Protein AF-A0A8D8IN77-F1 (afdb_monomer)

Sequence (361 aa):
SFLVLINDLLASGEIPELFPEDEIDNIVNALRNEVKQLGMLDTKENCWKYFIDKVRKSLKIVLCFSPVGSTLRIRARKFPALVNCTAINWFHEWPKTALESVSTRFLTDVEVMPRDLVEPVAVFMAYVHSTVNEMSQIYLQNEKRYNYTTPKSFLELIALYSKFLTEKYAELSDRVVRLESGILKLAECAEQVDSLQLQLAEQEVVLKKKNQEADKLIKVVGAENEMVQKEKNFAAEEEKKVRVIEEDVGAKAKVCEEDLRKAEPALLAAQAALDTLDKNNLTELKSFGSPPELVVKVCAAVLVLFSPKGKIPKDRSWKACKLMMNKVDVFLNDLIYYDKEHIQPDVVKALQEYLKDPDFD

pLDDT: mean 84.81, std 9.9, range [55.03, 97.5]

Organism: Culex pipiens (NCBI:txid7175)

Secondary structure (DSSP, 8-state):
-HHHHHHHHHHTS--TTSS-HHHHHHHHHHHHHHHHHTT----HHHHHHHHHHHHHHH---------SSSHHHHHHHH-THHHHSS-----PPPPHHHHHHHHHHHHHT-TTS-HHHHHHHHHHHHHHHHHHHHHHHHHHHHH-------HHHHHHHHHHHHHHHHHHHHHHHHHHHHHHHHHHHHHHHHHHHHHHHHHHHHHHHHHHHHHHHHHHHHHHHHHHHHHHHHHHHHHHHHHHHHHHHHHHHHHHHHHHHHHHHHHHHHHHHHHHHHTT--HHHHHHHHH-SS--HHHHHHHHHHHHHT-GGG---S--SHHHHHHHTTSHHHHHHHHHT--SS---HHHHHHHHHHTT-TT--

Foldseek 3Di:
DVVVQVLCCLPPLDGPPPDDPVVLVVQLVVCQVVCVVVVHDSDSVSSVVVVSVVSVVPDDDDDDDDPPDCVVVVSCVVRVSVPVRDDDDDDDAQPLVRQLVVQLVLLVPQPLDDNVCSNVVSSVLSVVLVVVVVVQVVCCVPVVDGDDRDVVVSVVVSVVVSVVSVVVSVVVVVVVVVVVVVVVVVVVVVVVVVVVVVVVVVVVVVVVVVVVVVVVVVVVVVVVVVVVVVVVVVVVVVVVVVVVVVVVVVVVVVVVVVVVVVVVVVVVVVLVVLVPDDLVNLVVLLPDPDDDPLSLLVLLLVQLLPDPPLPRDPDSDPVVSSVCCVPVVVSSVCVNPPDPPDGDPNSVVVSVVLVPDPSND

Radius of gyration: 81.07 Å; Cα contacts (8 Å, |Δi|>4): 162; chains: 1; bounding box: 112×95×199 Å

Nearest PDB structures (foldseek):
  8j07-assembly1_r9  TM=5.349E-01  e=5.871E-22  Homo sapiens
  7kek-assembly1_B  TM=5.385E-01  e=4.618E-14  Tetrahymena thermophila
  8glv-assembly1_Fm  TM=5.203E-01  e=1.789E-13  Chlamydomonas reinhardtii
  8glv-assembly1_Cn  TM=5.206E-01  e=4.338E-13  Chlamydomonas reinhardtii
  8j07-assembly1_k9  TM=5.260E-01  e=2.070E-12  Homo sapiens

InterPro domains:
  IPR024317 Dynein heavy chain, AAA module D4 [PF12780] (1-163)
  IPR024743 Dynein heavy chain, coiled coil stalk [PF12777] (178-361)
  IPR026983 Dynein heavy chain [PTHR22878] (1-360)
  IPR027417 P-loop containing nucleoside triphosphate hydrolase [G3DSA:3.40.50.300] (1-92)

Mean predicted aligned error: 17.43 Å

Solvent-accessible surface area (backbone atoms only — not comparable to full-atom values): 20832 Å² total; per-residue (Å²): 112,73,66,56,53,52,26,35,34,48,64,73,46,50,53,87,86,72,61,58,72,70,56,49,52,52,53,34,62,69,36,38,63,59,38,47,74,71,74,45,72,86,41,71,67,51,27,46,52,50,49,38,54,50,47,59,72,72,58,82,86,85,85,90,76,64,84,72,70,63,62,48,62,54,47,46,71,76,29,53,28,63,63,76,60,47,86,88,77,85,84,69,81,77,50,64,68,53,37,26,52,52,38,32,57,59,46,67,73,39,83,88,54,60,75,87,50,33,58,62,49,13,48,48,52,28,49,54,56,50,51,52,52,56,48,32,53,52,42,28,71,74,71,71,45,87,64,87,84,46,75,66,59,52,52,50,51,53,52,51,49,55,51,52,51,50,54,50,49,50,58,48,48,54,51,49,55,53,47,53,55,50,51,52,51,51,52,54,49,51,55,52,50,55,54,47,51,54,52,48,57,54,48,52,56,51,49,52,52,49,50,55,51,48,55,50,49,52,53,50,51,51,54,50,50,54,51,52,51,52,52,51,53,50,50,54,53,50,51,54,56,51,51,56,53,50,54,55,52,55,55,54,53,57,59,56,54,60,56,51,68,70,51,51,66,60,53,54,54,53,53,59,57,56,74,70,66,50,75,63,61,56,52,54,63,64,66,50,90,78,71,60,69,66,61,44,51,54,43,36,53,52,51,44,71,71,27,75,90,56,55,68,70,89,69,65,47,65,72,52,42,48,61,64,52,67,50,56,76,57,43,55,49,52,62,76,67,53,73,82,85,77,70,51,68,65,41,55,59,60,46,52,63,53,77,66,42,88,86,67,122

Structure (mmCIF, N/CA/C/O backbone):
data_AF-A0A8D8IN77-F1
#
_entry.id   AF-A0A8D8IN77-F1
#
loop_
_atom_site.group_PDB
_atom_site.id
_atom_site.type_symbol
_atom_site.label_atom_id
_atom_site.label_alt_id
_atom_site.label_comp_id
_atom_site.label_asym_id
_atom_site.label_entity_id
_atom_site.label_seq_id
_atom_site.pdbx_PDB_ins_code
_atom_site.Cartn_x
_atom_site.Cartn_y
_atom_site.Cartn_z
_atom_site.occupancy
_atom_site.B_iso_or_equiv
_atom_site.auth_seq_id
_atom_site.auth_comp_id
_atom_site.auth_asym_id
_atom_site.auth_atom_id
_atom_site.pdbx_PDB_model_num
ATOM 1 N N . SER A 1 1 ? 39.306 -2.915 -24.992 1.00 69.69 1 SER A N 1
ATOM 2 C CA . SER A 1 1 ? 39.351 -4.319 -25.419 1.00 69.69 1 SER A CA 1
ATOM 3 C C . SER A 1 1 ? 38.020 -4.754 -26.032 1.00 69.69 1 SER A C 1
ATOM 5 O O . SER A 1 1 ? 37.961 -4.837 -27.243 1.00 69.69 1 SER A O 1
ATOM 7 N N . PHE A 1 2 ? 36.912 -4.851 -25.280 1.00 89.00 2 PHE A N 1
ATOM 8 C CA . PHE A 1 2 ? 35.617 -5.350 -25.798 1.00 89.00 2 PHE A CA 1
ATOM 9 C C . PHE A 1 2 ? 35.109 -4.740 -27.126 1.00 89.00 2 PHE A C 1
ATOM 11 O O . PHE A 1 2 ? 34.789 -5.471 -28.054 1.00 89.00 2 PHE A O 1
ATOM 18 N N . LEU A 1 3 ? 35.062 -3.407 -27.254 1.00 89.31 3 LEU A N 1
ATOM 19 C CA . LEU A 1 3 ? 34.539 -2.760 -28.473 1.00 89.31 3 LEU A CA 1
ATOM 20 C C . LEU A 1 3 ? 35.423 -2.938 -29.715 1.00 89.31 3 LEU A C 1
ATOM 22 O O . LEU A 1 3 ? 34.940 -2.700 -30.814 1.00 89.31 3 LEU A O 1
ATOM 26 N N . VAL A 1 4 ? 36.683 -3.348 -29.543 1.00 90.06 4 VAL A N 1
ATOM 27 C CA . VAL A 1 4 ? 37.571 -3.677 -30.668 1.00 90.06 4 VAL A CA 1
ATOM 28 C C . VAL A 1 4 ? 37.038 -4.931 -31.359 1.00 90.06 4 VAL A C 1
ATOM 30 O O . VAL A 1 4 ? 36.722 -4.883 -32.539 1.00 90.06 4 VAL A O 1
ATOM 33 N N . LEU A 1 5 ? 36.776 -5.988 -30.582 1.00 91.31 5 LEU A N 1
ATOM 34 C CA . LEU A 1 5 ? 36.220 -7.247 -31.086 1.00 91.31 5 LEU A CA 1
ATOM 35 C C . LEU A 1 5 ? 34.867 -7.040 -31.779 1.00 91.31 5 LEU A C 1
ATOM 37 O O . LEU A 1 5 ? 34.608 -7.585 -32.845 1.00 91.31 5 LEU A O 1
ATOM 41 N N . ILE A 1 6 ? 34.003 -6.212 -31.186 1.00 92.19 6 ILE A N 1
ATOM 42 C CA . ILE A 1 6 ? 32.697 -5.891 -31.772 1.00 92.19 6 ILE A CA 1
ATOM 43 C C . ILE A 1 6 ? 32.845 -5.083 -33.064 1.00 92.19 6 ILE A C 1
ATOM 45 O O . ILE A 1 6 ? 32.073 -5.287 -33.993 1.00 92.19 6 ILE A O 1
ATOM 49 N N . ASN A 1 7 ? 33.816 -4.173 -33.144 1.00 91.19 7 ASN A N 1
ATOM 50 C CA . ASN A 1 7 ? 34.072 -3.418 -34.366 1.00 91.19 7 ASN A CA 1
ATOM 51 C C . ASN A 1 7 ? 34.500 -4.340 -35.512 1.00 91.19 7 ASN A C 1
ATOM 53 O O . ASN A 1 7 ? 33.972 -4.202 -36.611 1.00 91.19 7 ASN A O 1
ATOM 57 N N . ASP A 1 8 ? 35.398 -5.285 -35.240 1.00 90.50 8 ASP A N 1
ATOM 58 C CA . ASP A 1 8 ? 35.889 -6.226 -36.250 1.00 90.50 8 ASP A CA 1
ATOM 59 C C . ASP A 1 8 ? 34.756 -7.155 -36.703 1.00 90.50 8 ASP A C 1
ATOM 61 O O . ASP A 1 8 ? 34.457 -7.243 -37.893 1.00 90.50 8 ASP A O 1
ATOM 65 N N . LEU A 1 9 ? 33.985 -7.692 -35.753 1.00 91.06 9 LEU A N 1
ATOM 66 C CA . LEU A 1 9 ? 32.796 -8.492 -36.041 1.00 91.06 9 LEU A CA 1
ATOM 67 C C . LEU A 1 9 ? 31.740 -7.739 -36.867 1.00 91.06 9 LEU A C 1
ATOM 69 O O . LEU A 1 9 ? 31.118 -8.323 -37.750 1.00 91.06 9 LEU A O 1
ATOM 73 N N . LEU A 1 10 ? 31.513 -6.452 -36.600 1.00 90.75 10 LEU A N 1
ATOM 74 C CA . LEU A 1 10 ? 30.558 -5.645 -37.365 1.00 90.75 10 LEU A CA 1
ATOM 75 C C . LEU A 1 10 ? 31.085 -5.271 -38.759 1.00 90.75 10 LEU A C 1
ATOM 77 O O . LEU A 1 10 ? 30.289 -5.167 -39.690 1.00 90.75 10 LEU A O 1
ATOM 81 N N . ALA A 1 11 ? 32.397 -5.068 -38.905 1.00 88.44 11 ALA A N 1
ATOM 82 C CA . ALA A 1 11 ? 33.020 -4.651 -40.158 1.00 88.44 11 ALA A CA 1
ATOM 83 C C . ALA A 1 11 ? 33.209 -5.814 -41.144 1.00 88.44 11 ALA A C 1
ATOM 85 O O . ALA A 1 11 ? 32.786 -5.715 -42.296 1.00 88.44 11 ALA A O 1
ATOM 86 N N . SER A 1 12 ? 33.842 -6.906 -40.709 1.00 86.19 12 SER A N 1
ATOM 87 C CA . SER A 1 12 ? 34.189 -8.057 -41.557 1.00 86.19 12 SER A CA 1
ATOM 88 C C . SER A 1 12 ? 33.295 -9.277 -41.317 1.00 86.19 12 SER A C 1
ATOM 90 O O . SER A 1 12 ? 33.203 -10.141 -42.186 1.00 86.19 12 SER A O 1
ATOM 92 N N . GLY A 1 13 ? 32.599 -9.353 -40.177 1.00 84.50 13 GLY A N 1
ATOM 93 C CA . GLY A 1 13 ? 31.908 -10.575 -39.745 1.00 84.50 13 GLY A CA 1
ATOM 94 C C . GLY A 1 13 ? 32.823 -11.585 -39.051 1.00 84.50 13 GLY A C 1
ATOM 95 O O . GLY A 1 13 ? 32.341 -12.631 -38.627 1.00 84.50 13 GLY A O 1
ATOM 96 N N . GLU A 1 14 ? 34.112 -11.271 -38.917 1.00 86.88 14 GLU A N 1
ATOM 97 C CA . GLU A 1 14 ? 35.146 -12.149 -38.378 1.00 86.88 14 GLU A CA 1
ATOM 98 C C . GLU A 1 14 ? 36.040 -11.376 -37.407 1.00 86.88 14 GLU A C 1
ATOM 100 O O . GLU A 1 14 ? 36.393 -10.223 -37.646 1.00 86.88 14 GLU A O 1
ATOM 105 N N . ILE A 1 15 ? 36.426 -12.024 -36.312 1.00 89.69 15 ILE A N 1
ATOM 106 C CA . ILE A 1 15 ? 37.392 -11.478 -35.363 1.00 89.69 15 ILE A CA 1
ATOM 107 C C . ILE A 1 15 ? 38.718 -12.217 -35.591 1.00 89.69 15 ILE A C 1
ATOM 109 O O . ILE A 1 15 ? 38.749 -13.436 -35.400 1.00 89.69 15 ILE A O 1
ATOM 113 N N . PRO A 1 16 ? 39.798 -11.520 -35.991 1.00 84.50 16 PRO A N 1
ATOM 114 C CA . PRO A 1 16 ? 41.109 -12.140 -36.157 1.00 84.50 16 PRO A CA 1
ATOM 115 C C . PRO A 1 16 ? 41.581 -12.807 -34.863 1.00 84.50 16 PRO A C 1
ATOM 117 O O . PRO A 1 16 ? 41.377 -12.257 -33.782 1.00 84.50 16 PRO A O 1
ATOM 120 N N . GLU A 1 17 ? 42.209 -13.980 -34.982 1.00 86.19 17 GLU A N 1
ATOM 121 C CA . GLU A 1 17 ? 42.776 -14.743 -33.853 1.00 86.19 17 GLU A CA 1
ATOM 122 C C . GLU A 1 17 ? 41.760 -15.093 -32.747 1.00 86.19 17 GLU A C 1
ATOM 124 O O . GLU A 1 17 ? 42.136 -15.379 -31.612 1.00 86.19 17 GLU A O 1
ATOM 129 N N . LEU A 1 18 ? 40.456 -15.091 -33.064 1.00 89.50 18 LEU A N 1
ATOM 130 C CA . LEU A 1 18 ? 39.426 -15.505 -32.109 1.00 89.50 18 LEU A CA 1
ATOM 131 C C . LEU A 1 18 ? 39.497 -17.004 -31.804 1.00 89.50 18 LEU A C 1
ATOM 133 O O . LEU A 1 18 ? 39.272 -17.403 -30.664 1.00 89.50 18 LEU A O 1
ATOM 137 N N . PHE A 1 19 ? 39.778 -17.808 -32.830 1.00 90.00 19 PHE A N 1
ATOM 138 C CA . PHE A 1 19 ? 39.841 -19.262 -32.752 1.00 90.00 19 PHE A CA 1
ATOM 139 C C . PHE A 1 19 ? 41.286 -19.733 -32.952 1.00 90.00 19 PHE A C 1
ATOM 141 O O . PHE A 1 19 ? 41.941 -19.263 -33.890 1.00 90.00 19 PHE A O 1
ATOM 148 N N . PRO A 1 20 ? 41.790 -20.661 -32.123 1.00 93.38 20 PRO A N 1
ATOM 149 C CA . PRO A 1 20 ? 43.045 -21.349 -32.399 1.00 93.38 20 PRO A CA 1
ATOM 150 C C . PRO A 1 20 ? 42.900 -22.281 -33.620 1.00 93.38 20 PRO A C 1
ATOM 152 O O . PRO A 1 20 ? 41.791 -22.626 -34.036 1.00 93.38 20 PRO A O 1
ATOM 155 N N . GLU A 1 21 ? 44.022 -22.670 -34.235 1.00 89.75 21 GLU A N 1
ATOM 156 C CA . GLU A 1 21 ? 44.017 -23.411 -35.510 1.00 89.75 21 GLU A CA 1
ATOM 157 C C . GLU A 1 21 ? 43.266 -24.752 -35.442 1.00 89.75 21 GLU A C 1
ATOM 159 O O . GLU A 1 21 ? 42.587 -25.129 -36.400 1.00 89.75 21 GLU A O 1
ATOM 164 N N . ASP A 1 22 ? 43.327 -25.443 -34.303 1.00 93.38 22 ASP A N 1
ATOM 165 C CA . ASP A 1 22 ? 42.628 -26.704 -34.055 1.00 93.38 22 ASP A CA 1
ATOM 166 C C . ASP A 1 22 ? 41.101 -26.529 -34.021 1.00 93.38 22 ASP A C 1
ATOM 168 O O . ASP A 1 22 ? 40.363 -27.348 -34.575 1.00 93.38 22 ASP A O 1
ATOM 172 N N . GLU A 1 23 ? 40.606 -25.433 -33.442 1.00 92.88 23 GLU A N 1
ATOM 173 C CA . GLU A 1 23 ? 39.178 -25.101 -33.459 1.00 92.88 23 GLU A CA 1
ATOM 174 C C . GLU A 1 23 ? 38.696 -24.720 -34.863 1.00 92.88 23 GLU A C 1
ATOM 176 O O . GLU A 1 23 ? 37.605 -25.131 -35.269 1.00 92.88 23 GLU A O 1
ATOM 181 N N . ILE A 1 24 ? 39.514 -24.006 -35.644 1.00 90.06 24 ILE A N 1
ATOM 182 C CA . ILE A 1 24 ? 39.196 -23.682 -37.043 1.00 90.06 24 ILE A CA 1
ATOM 183 C C . ILE A 1 24 ? 39.034 -24.966 -37.863 1.00 90.06 24 ILE A C 1
ATOM 185 O O . ILE A 1 24 ? 38.061 -25.102 -38.609 1.00 90.06 24 ILE A O 1
ATOM 189 N N . ASP A 1 25 ? 39.945 -25.929 -37.717 1.00 91.94 25 ASP A N 1
ATOM 190 C CA . ASP A 1 25 ? 39.862 -27.203 -38.435 1.00 91.94 25 ASP A CA 1
ATOM 191 C C . ASP A 1 25 ? 38.628 -28.018 -38.021 1.00 91.94 25 ASP A C 1
ATOM 193 O O . ASP A 1 25 ? 37.948 -28.596 -38.877 1.00 91.94 25 ASP A O 1
ATOM 197 N N . ASN A 1 26 ? 38.270 -28.001 -36.735 1.00 94.25 26 ASN A N 1
ATOM 198 C CA . ASN A 1 26 ? 37.045 -28.626 -36.236 1.00 94.25 26 ASN A CA 1
ATOM 199 C C . ASN A 1 26 ? 35.779 -27.991 -36.839 1.00 94.25 26 ASN A C 1
ATOM 201 O O . ASN A 1 26 ? 34.892 -28.712 -37.309 1.00 94.25 26 ASN A O 1
ATOM 205 N N . ILE A 1 27 ? 35.703 -26.656 -36.888 1.00 91.44 27 ILE A N 1
ATOM 206 C CA . ILE A 1 27 ? 34.580 -25.917 -37.491 1.00 91.44 27 ILE A CA 1
ATOM 207 C C . ILE A 1 27 ? 34.473 -26.224 -38.987 1.00 91.44 27 ILE A C 1
ATOM 209 O O . ILE A 1 27 ? 33.386 -26.517 -39.489 1.00 91.44 27 ILE A O 1
ATOM 213 N N . VAL A 1 28 ? 35.599 -26.202 -39.706 1.00 92.06 28 VAL A N 1
ATOM 214 C CA . VAL A 1 28 ? 35.642 -26.513 -41.139 1.00 92.06 28 VAL A CA 1
ATOM 215 C C . VAL A 1 28 ? 35.113 -27.920 -41.382 1.00 92.06 28 VAL A C 1
ATOM 217 O O . VAL A 1 28 ? 34.213 -28.084 -42.203 1.00 92.06 28 VAL A O 1
ATOM 220 N N . ASN A 1 29 ? 35.596 -28.917 -40.634 1.00 91.94 29 ASN A N 1
ATOM 221 C CA . ASN A 1 29 ? 35.170 -30.311 -40.770 1.00 91.94 29 ASN A CA 1
ATOM 222 C C . ASN A 1 29 ? 33.671 -30.509 -40.506 1.00 91.94 29 ASN A C 1
ATOM 224 O O . ASN A 1 29 ? 33.029 -31.269 -41.232 1.00 91.94 29 ASN A O 1
ATOM 228 N N . ALA A 1 30 ? 33.099 -29.790 -39.537 1.00 92.12 30 ALA A N 1
ATOM 229 C CA . ALA A 1 30 ? 31.663 -29.826 -39.268 1.00 92.12 30 ALA A CA 1
ATOM 230 C C . ALA A 1 30 ? 30.828 -29.266 -40.436 1.00 92.12 30 ALA A C 1
ATOM 232 O O . ALA A 1 30 ? 29.744 -29.772 -40.727 1.00 92.12 30 ALA A O 1
ATOM 233 N N . LEU A 1 31 ? 31.339 -28.251 -41.139 1.00 91.19 31 LEU A N 1
ATOM 234 C CA . LEU A 1 31 ? 30.607 -27.544 -42.194 1.00 91.19 31 LEU A CA 1
ATOM 235 C C . LEU A 1 31 ? 30.805 -28.127 -43.598 1.00 91.19 31 LEU A C 1
ATOM 237 O O . LEU A 1 31 ? 30.001 -27.825 -44.480 1.00 91.19 31 LEU A O 1
ATOM 241 N N . ARG A 1 32 ? 31.805 -28.994 -43.823 1.00 90.62 32 ARG A N 1
ATOM 242 C CA . ARG A 1 32 ? 32.076 -29.598 -45.148 1.00 90.62 32 ARG A CA 1
ATOM 243 C C . ARG A 1 32 ? 30.841 -30.244 -45.772 1.00 90.62 32 ARG A C 1
ATOM 245 O O . ARG A 1 32 ? 30.596 -30.095 -46.968 1.00 90.62 32 ARG A O 1
ATOM 252 N N . ASN A 1 33 ? 30.052 -30.956 -44.967 1.00 90.06 33 ASN A N 1
ATOM 253 C CA . ASN A 1 33 ? 28.841 -31.624 -45.445 1.00 90.06 33 ASN A CA 1
ATOM 254 C C . ASN A 1 33 ? 27.765 -30.616 -45.875 1.00 90.06 33 ASN A C 1
ATOM 256 O O . ASN A 1 33 ? 27.145 -30.809 -46.918 1.00 90.06 33 ASN A O 1
ATOM 260 N N . GLU A 1 34 ? 27.584 -29.523 -45.126 1.00 89.62 34 GLU A N 1
ATOM 261 C CA . GLU A 1 34 ? 26.654 -28.444 -45.490 1.00 89.62 34 GLU A CA 1
ATOM 262 C C . GLU A 1 34 ? 27.096 -27.737 -46.784 1.00 89.62 34 GLU A C 1
ATOM 264 O O . GLU A 1 34 ? 26.286 -27.494 -47.675 1.00 89.62 34 GLU A O 1
ATOM 269 N N . VAL A 1 35 ? 28.396 -27.466 -46.933 1.00 91.12 35 VAL A N 1
ATOM 270 C CA . VAL A 1 35 ? 28.975 -26.800 -48.116 1.00 91.12 35 VAL A CA 1
ATOM 271 C C . VAL A 1 35 ? 28.816 -27.660 -49.375 1.00 91.12 35 VAL A C 1
ATOM 273 O O . VAL A 1 35 ? 28.440 -27.143 -50.429 1.00 91.12 35 VAL A O 1
ATOM 276 N N . LYS A 1 36 ? 29.010 -28.984 -49.261 1.00 89.88 36 LYS A N 1
ATOM 277 C CA . LYS A 1 36 ? 28.748 -29.946 -50.349 1.00 89.88 36 LYS A CA 1
ATOM 278 C C . LYS A 1 36 ? 27.279 -29.978 -50.755 1.00 89.88 36 LYS A C 1
ATOM 280 O O . LYS A 1 36 ? 26.983 -30.020 -51.946 1.00 89.88 36 LYS A O 1
ATOM 285 N N . GLN A 1 37 ? 26.361 -29.941 -49.787 1.00 90.50 37 GLN A N 1
ATOM 286 C CA . GLN A 1 37 ? 24.917 -29.907 -50.057 1.00 90.50 37 GLN A CA 1
ATOM 287 C C . GLN A 1 37 ? 24.494 -28.627 -50.789 1.00 90.50 37 GLN A C 1
ATOM 289 O O . GLN A 1 37 ? 23.572 -28.661 -51.599 1.00 90.50 37 GLN A O 1
ATOM 294 N N . LEU A 1 38 ? 25.198 -27.517 -50.556 1.00 87.69 38 LEU A N 1
ATOM 295 C CA . LEU A 1 38 ? 25.004 -26.249 -51.264 1.00 87.69 38 LEU A CA 1
ATOM 296 C C . LEU A 1 38 ? 25.657 -26.213 -52.659 1.00 87.69 38 LEU A C 1
ATOM 298 O O . LEU A 1 38 ? 25.588 -25.186 -53.334 1.00 87.69 38 LEU A O 1
ATOM 302 N N . GLY A 1 39 ? 26.287 -27.308 -53.100 1.00 87.75 39 GLY A N 1
ATOM 303 C CA . GLY A 1 39 ? 26.925 -27.421 -54.415 1.00 87.75 39 GLY A CA 1
ATOM 304 C C . GLY A 1 39 ? 28.249 -26.660 -54.547 1.00 87.75 39 GLY A C 1
ATOM 305 O O . GLY A 1 39 ? 28.722 -26.449 -55.662 1.00 87.75 39 GLY A O 1
ATOM 306 N N . MET A 1 40 ? 28.854 -26.231 -53.435 1.00 87.56 40 MET A N 1
ATOM 307 C CA . MET A 1 40 ? 30.150 -25.549 -53.428 1.00 87.56 40 MET A CA 1
ATOM 308 C C . MET A 1 40 ? 31.304 -26.557 -53.298 1.00 87.56 40 MET A C 1
ATOM 310 O O . MET A 1 40 ? 31.157 -27.631 -52.715 1.00 87.56 40 MET A O 1
ATOM 314 N N . LEU A 1 41 ? 32.478 -26.202 -53.828 1.00 87.38 41 LEU A N 1
ATOM 315 C CA . LEU A 1 41 ? 33.697 -27.007 -53.694 1.00 87.38 41 LEU A CA 1
ATOM 316 C C . LEU A 1 41 ? 34.140 -27.079 -52.223 1.00 87.38 41 LEU A C 1
ATOM 318 O O . LEU A 1 41 ? 34.252 -26.047 -51.563 1.00 87.38 41 LEU A O 1
ATOM 322 N N . ASP A 1 42 ? 34.439 -28.288 -51.742 1.00 85.75 42 ASP A N 1
ATOM 323 C CA . ASP A 1 42 ? 34.888 -28.589 -50.371 1.00 85.75 42 ASP A CA 1
ATOM 324 C C . ASP A 1 42 ? 36.351 -28.162 -50.133 1.00 85.75 42 ASP A C 1
ATOM 326 O O . ASP A 1 42 ? 37.260 -28.982 -49.987 1.00 85.75 42 ASP A O 1
ATOM 330 N N . THR A 1 43 ? 36.587 -26.849 -50.142 1.00 91.19 43 THR A N 1
ATOM 331 C CA . THR A 1 43 ? 37.860 -26.227 -49.761 1.00 91.19 43 THR A CA 1
ATOM 332 C C . THR A 1 43 ? 37.742 -25.588 -48.376 1.00 91.19 43 THR A C 1
ATOM 334 O O . THR A 1 43 ? 36.662 -25.143 -47.976 1.00 91.19 43 THR A O 1
ATOM 337 N N . LYS A 1 44 ? 38.862 -25.511 -47.638 1.00 88.88 44 LYS A N 1
ATOM 338 C CA . LYS A 1 44 ? 38.920 -24.855 -46.315 1.00 88.88 44 LYS A CA 1
ATOM 339 C C . LYS A 1 44 ? 38.408 -23.410 -46.390 1.00 88.88 44 LYS A C 1
ATOM 341 O O . LYS A 1 44 ? 37.610 -23.000 -45.555 1.00 88.88 44 LYS A O 1
ATOM 346 N N . GLU A 1 45 ? 38.783 -22.690 -47.446 1.00 89.88 45 GLU A N 1
ATOM 347 C CA . GLU A 1 45 ? 38.344 -21.317 -47.725 1.00 89.88 45 GLU A CA 1
ATOM 348 C C . GLU A 1 45 ? 36.826 -21.200 -47.921 1.00 89.88 45 GLU A C 1
ATOM 350 O O . GLU A 1 45 ? 36.194 -20.331 -47.322 1.00 89.88 45 GLU A O 1
ATOM 355 N N . ASN A 1 46 ? 36.215 -22.090 -48.713 1.00 90.06 46 ASN A N 1
ATOM 356 C CA . ASN A 1 46 ? 34.770 -22.060 -48.951 1.00 90.06 46 ASN A CA 1
ATOM 357 C C . ASN A 1 46 ? 33.978 -22.408 -47.686 1.00 90.06 46 ASN A C 1
ATOM 359 O O . ASN A 1 46 ? 32.954 -21.781 -47.414 1.00 90.06 46 ASN A O 1
ATOM 363 N N . CYS A 1 47 ? 34.465 -23.364 -46.889 1.00 90.69 47 CYS A N 1
ATOM 364 C CA . CYS A 1 47 ? 33.852 -23.714 -45.609 1.00 90.69 47 CYS A CA 1
ATOM 365 C C . CYS A 1 47 ? 33.933 -22.564 -44.604 1.00 90.69 47 CYS A C 1
ATOM 367 O O . CYS A 1 47 ? 32.939 -22.259 -43.946 1.00 90.69 47 CYS A O 1
ATOM 369 N N . TRP A 1 48 ? 35.084 -21.891 -44.525 1.00 90.81 48 TRP A N 1
ATOM 370 C CA . TRP A 1 48 ? 35.260 -20.733 -43.655 1.00 90.81 48 TRP A CA 1
ATOM 371 C C . TRP A 1 48 ? 34.378 -19.559 -44.084 1.00 90.81 48 TRP A C 1
ATOM 373 O O . TRP A 1 48 ? 33.641 -19.001 -43.276 1.00 90.81 48 TRP A O 1
ATOM 383 N N . LYS A 1 49 ? 34.340 -19.242 -45.381 1.00 89.88 49 LYS A N 1
ATOM 384 C CA . LYS A 1 49 ? 33.449 -18.204 -45.913 1.00 89.88 49 LYS A CA 1
ATOM 385 C C . LYS A 1 49 ? 31.977 -18.505 -45.617 1.00 89.88 49 LYS A C 1
ATOM 387 O O . LYS A 1 49 ? 31.239 -17.613 -45.201 1.00 89.88 49 LYS A O 1
ATOM 392 N N . TYR A 1 50 ? 31.557 -19.761 -45.785 1.00 91.75 50 TYR A N 1
ATOM 393 C CA . TYR A 1 50 ? 30.202 -20.194 -45.453 1.00 91.75 50 TYR A CA 1
ATOM 394 C C . TYR A 1 50 ? 29.899 -20.067 -43.951 1.00 91.75 50 TYR A C 1
ATOM 396 O O . TYR A 1 50 ? 28.814 -19.609 -43.586 1.00 91.75 50 TYR A O 1
ATOM 404 N N . PHE A 1 51 ? 30.856 -20.403 -43.080 1.00 91.19 51 PHE A N 1
ATOM 405 C CA . PHE A 1 51 ? 30.737 -20.187 -41.637 1.00 91.19 51 PHE A CA 1
ATOM 406 C C . PHE A 1 51 ? 30.488 -18.714 -41.303 1.00 91.19 51 PHE A C 1
ATOM 408 O O . PHE A 1 51 ? 29.505 -18.399 -40.631 1.00 91.19 51 PHE A O 1
ATOM 415 N N . ILE A 1 52 ? 31.323 -17.809 -41.822 1.00 91.50 52 ILE A N 1
ATOM 416 C CA . ILE A 1 52 ? 31.194 -16.368 -41.583 1.00 91.50 52 ILE A CA 1
ATOM 417 C C . ILE A 1 52 ? 29.844 -15.847 -42.092 1.00 91.50 52 ILE A C 1
ATOM 419 O O . ILE A 1 52 ? 29.146 -15.127 -41.377 1.00 91.50 52 ILE A O 1
ATOM 423 N N . ASP A 1 53 ? 29.398 -16.265 -43.279 1.00 91.19 53 ASP A N 1
ATOM 424 C CA . ASP A 1 53 ? 28.079 -15.884 -43.799 1.00 91.19 53 ASP A CA 1
ATOM 425 C C . ASP A 1 53 ? 26.927 -16.404 -42.923 1.00 91.19 53 ASP A C 1
ATOM 427 O O . ASP A 1 53 ? 25.936 -15.696 -42.706 1.00 91.19 53 ASP A O 1
ATOM 431 N N . LYS A 1 54 ? 27.051 -17.620 -42.378 1.00 91.50 54 LYS A N 1
ATOM 432 C CA . LYS A 1 54 ? 26.085 -18.200 -41.434 1.00 91.50 54 LYS A CA 1
ATOM 433 C C . LYS A 1 54 ? 26.053 -17.411 -40.124 1.00 91.50 54 LYS A C 1
ATOM 435 O O . LYS A 1 54 ? 24.965 -17.093 -39.643 1.00 91.50 54 LYS A O 1
ATOM 440 N N . VAL A 1 55 ? 27.210 -17.019 -39.587 1.00 91.38 55 VAL A N 1
ATOM 441 C CA . VAL A 1 55 ? 27.317 -16.171 -38.388 1.00 91.38 55 VAL A CA 1
ATOM 442 C C . VAL A 1 55 ? 26.668 -14.809 -38.629 1.00 91.38 55 VAL A C 1
ATOM 444 O O . VAL A 1 55 ? 25.822 -14.394 -37.842 1.00 91.38 55 VAL A O 1
ATOM 447 N N . ARG A 1 56 ? 26.957 -14.141 -39.752 1.00 89.94 56 ARG A N 1
ATOM 448 C CA . ARG A 1 56 ? 26.364 -12.832 -40.092 1.00 89.94 56 ARG A CA 1
ATOM 449 C C . ARG A 1 56 ? 24.838 -12.884 -40.229 1.00 89.94 56 ARG A C 1
ATOM 451 O O . ARG A 1 56 ? 24.133 -11.932 -39.876 1.00 89.94 56 ARG A O 1
ATOM 458 N N . LYS A 1 57 ? 24.299 -13.994 -40.742 1.00 90.94 57 LYS A N 1
ATOM 459 C CA . LYS A 1 57 ? 22.848 -14.187 -40.877 1.00 90.94 57 LYS A CA 1
ATOM 460 C C . LYS A 1 57 ? 22.177 -14.470 -39.535 1.00 90.94 57 LYS A C 1
ATOM 462 O O . LYS A 1 57 ? 21.138 -13.866 -39.267 1.00 90.94 57 LYS A O 1
ATOM 467 N N . SER A 1 58 ? 22.775 -15.321 -38.708 1.00 92.00 58 SER A N 1
ATOM 468 C CA . SER A 1 58 ? 22.158 -15.831 -37.478 1.00 92.00 58 SER A CA 1
ATOM 469 C C . SER A 1 58 ? 22.407 -14.957 -36.248 1.00 92.00 58 SER A C 1
ATOM 471 O O . SER A 1 58 ? 21.528 -14.838 -35.399 1.00 92.00 58 SER A O 1
ATOM 473 N N . LEU A 1 59 ? 23.572 -14.317 -36.138 1.00 90.88 59 LEU A N 1
ATOM 474 C CA . LEU A 1 59 ? 23.925 -13.505 -34.978 1.00 90.88 59 LEU A CA 1
ATOM 475 C C . LEU A 1 59 ? 23.404 -12.074 -35.144 1.00 90.88 59 LEU A C 1
ATOM 477 O O . LEU A 1 59 ? 23.762 -11.370 -36.090 1.00 90.88 59 LEU A O 1
ATOM 481 N N . LYS A 1 60 ? 22.565 -11.631 -34.204 1.00 90.12 60 LYS A N 1
ATOM 482 C CA . LYS A 1 60 ? 22.086 -10.245 -34.102 1.00 90.12 60 LYS A CA 1
ATOM 483 C C . LYS A 1 60 ? 22.568 -9.654 -32.787 1.00 90.12 60 LYS A C 1
ATOM 485 O O . LYS A 1 60 ? 22.293 -10.200 -31.724 1.00 90.12 60 LYS A O 1
ATOM 490 N N . ILE A 1 61 ? 23.294 -8.544 -32.868 1.00 89.62 61 ILE A N 1
ATOM 491 C CA . ILE A 1 61 ? 23.881 -7.870 -31.709 1.00 89.62 61 ILE A CA 1
ATOM 492 C C . ILE A 1 61 ? 23.139 -6.558 -31.496 1.00 89.62 61 ILE A C 1
ATOM 494 O O . ILE A 1 61 ? 23.017 -5.754 -32.419 1.00 89.62 61 ILE A O 1
ATOM 498 N N . VAL A 1 62 ? 22.668 -6.339 -30.270 1.00 92.94 62 VAL A N 1
ATOM 499 C CA . VAL A 1 62 ? 22.053 -5.079 -29.846 1.00 92.94 62 VAL A CA 1
ATOM 500 C C . VAL A 1 62 ? 22.975 -4.421 -28.831 1.00 92.94 62 VAL A C 1
ATOM 502 O O . VAL A 1 62 ? 23.348 -5.031 -27.830 1.00 92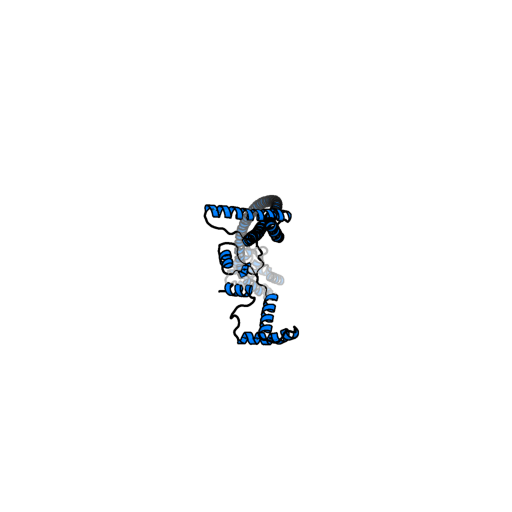.94 62 VAL A O 1
ATOM 505 N N . LEU A 1 63 ? 23.359 -3.175 -29.100 1.00 90.88 63 LEU A N 1
ATOM 506 C CA . LEU A 1 63 ? 24.229 -2.394 -28.229 1.00 90.88 63 LEU A CA 1
ATOM 507 C C . LEU A 1 63 ? 23.450 -1.206 -27.673 1.00 90.88 63 LEU A C 1
ATOM 509 O O . LEU A 1 63 ? 23.009 -0.337 -28.423 1.00 90.88 63 LEU A O 1
ATOM 513 N N . CYS A 1 64 ? 23.321 -1.149 -26.351 1.00 90.88 64 CYS A N 1
ATOM 514 C CA . CYS A 1 64 ? 22.654 -0.050 -25.666 1.00 90.88 64 CYS A CA 1
ATOM 515 C C . CYS A 1 64 ? 23.700 0.952 -25.170 1.00 90.88 64 CYS A C 1
ATOM 517 O O . CYS A 1 64 ? 24.457 0.670 -24.239 1.00 90.88 64 CYS A O 1
ATOM 519 N N . PHE A 1 65 ? 23.740 2.134 -25.783 1.00 88.69 65 PHE A N 1
ATOM 520 C CA . PHE A 1 65 ? 24.582 3.240 -25.337 1.00 88.69 65 PHE A CA 1
ATOM 521 C C . PHE A 1 65 ? 23.720 4.388 -24.824 1.00 88.69 65 PHE A C 1
ATOM 523 O O . PHE A 1 65 ? 22.691 4.710 -25.409 1.00 88.69 65 PHE A O 1
ATOM 530 N N . SER A 1 66 ? 24.175 5.043 -23.756 1.00 86.38 66 SER A N 1
ATOM 531 C CA . SER A 1 66 ? 23.591 6.317 -23.346 1.00 86.38 66 SER A CA 1
ATOM 532 C C . SER A 1 66 ? 24.110 7.441 -24.255 1.00 86.38 66 SER A C 1
ATOM 534 O O . SER A 1 66 ? 25.326 7.510 -24.479 1.00 86.38 66 SER A O 1
ATOM 536 N N . PRO A 1 67 ? 23.235 8.333 -24.762 1.00 83.00 67 PRO A N 1
ATOM 537 C CA . PRO A 1 67 ? 23.649 9.524 -25.504 1.00 83.00 67 PRO A CA 1
ATOM 538 C C . PRO A 1 67 ? 24.262 10.599 -24.593 1.00 83.00 67 PRO A C 1
ATOM 540 O O . PRO A 1 67 ? 24.827 11.574 -25.085 1.00 83.00 67 PRO A O 1
ATOM 543 N N . VAL A 1 68 ? 24.163 10.428 -23.271 1.00 81.69 68 VAL A N 1
ATOM 544 C CA . VAL A 1 68 ? 24.673 11.377 -22.282 1.00 81.69 68 VAL A CA 1
ATOM 545 C C . VAL A 1 68 ? 26.203 11.339 -22.228 1.00 81.69 68 VAL A C 1
ATOM 547 O O . VAL A 1 68 ? 26.826 10.287 -22.059 1.00 81.69 68 VAL A O 1
ATOM 550 N N . GLY A 1 69 ? 26.813 12.522 -22.301 1.00 82.62 69 GLY A N 1
ATOM 551 C CA . GLY A 1 69 ? 28.258 12.713 -22.191 1.00 82.62 69 GLY A CA 1
ATOM 552 C C . GLY A 1 69 ? 29.022 12.498 -23.503 1.00 82.62 69 GLY A C 1
ATOM 553 O O . GLY A 1 69 ? 28.464 12.296 -24.577 1.00 82.62 69 GLY A O 1
ATOM 554 N N . SER A 1 70 ? 30.352 12.564 -23.433 1.00 87.69 70 SER A N 1
ATOM 555 C CA . SER A 1 70 ? 31.223 12.478 -24.616 1.00 87.69 70 SER A CA 1
ATOM 556 C C . SER A 1 70 ? 31.587 11.043 -25.016 1.00 87.69 70 SER A C 1
ATOM 558 O O . SER A 1 70 ? 32.103 10.820 -26.114 1.00 87.69 70 SER A O 1
ATOM 560 N N . THR A 1 71 ? 31.308 10.060 -24.157 1.00 89.81 71 THR A N 1
ATOM 561 C CA . THR A 1 71 ? 31.748 8.666 -24.310 1.00 89.81 71 THR A CA 1
ATOM 562 C C . THR A 1 71 ? 31.245 8.022 -25.599 1.00 89.81 71 THR A C 1
ATOM 564 O O . THR A 1 71 ? 32.038 7.399 -26.307 1.00 89.81 71 THR A O 1
ATOM 567 N N . LEU A 1 72 ? 29.961 8.192 -25.941 1.00 90.31 72 LEU A N 1
ATOM 568 C CA . LEU A 1 72 ? 29.396 7.656 -27.184 1.00 90.31 72 LEU A CA 1
ATOM 569 C C . LEU A 1 72 ? 30.085 8.269 -28.407 1.00 90.31 72 LEU A C 1
ATOM 571 O O . LEU A 1 72 ? 30.544 7.540 -29.281 1.00 90.31 72 LEU A O 1
ATOM 575 N N . ARG A 1 73 ? 30.260 9.596 -28.426 1.00 90.25 73 ARG A N 1
ATOM 576 C CA . ARG A 1 73 ? 30.951 10.309 -29.512 1.00 90.25 73 ARG A CA 1
ATOM 577 C C . ARG A 1 73 ? 32.395 9.835 -29.687 1.00 90.25 73 ARG A C 1
ATOM 579 O O . ARG A 1 73 ? 32.847 9.647 -30.814 1.00 90.25 73 ARG A O 1
ATOM 586 N N . ILE A 1 74 ? 33.129 9.641 -28.590 1.00 91.81 74 ILE A N 1
ATOM 587 C CA . ILE A 1 74 ? 34.516 9.152 -28.625 1.00 91.81 74 ILE A CA 1
ATOM 588 C C . ILE A 1 74 ? 34.561 7.714 -29.154 1.00 91.81 74 ILE A C 1
ATOM 590 O O . ILE A 1 74 ? 35.407 7.400 -29.990 1.00 91.81 74 ILE A O 1
ATOM 594 N N . ARG A 1 75 ? 33.648 6.845 -28.703 1.00 91.19 75 ARG A N 1
ATOM 595 C CA . ARG A 1 75 ? 33.562 5.448 -29.156 1.00 91.19 75 ARG A CA 1
ATOM 596 C C . ARG A 1 75 ? 33.179 5.348 -30.629 1.00 91.19 75 ARG A C 1
ATOM 598 O O . ARG A 1 75 ? 33.846 4.623 -31.350 1.00 91.19 75 ARG A O 1
ATOM 605 N N . ALA A 1 76 ? 32.201 6.125 -31.088 1.00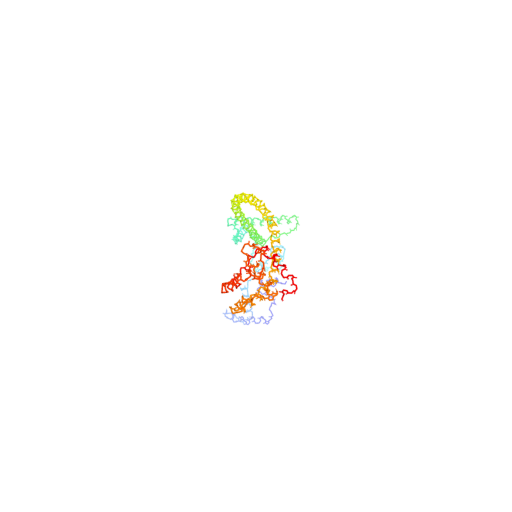 90.56 76 ALA A N 1
ATOM 606 C CA . ALA A 1 76 ? 31.779 6.153 -32.488 1.00 90.56 76 ALA A CA 1
ATOM 607 C C . ALA A 1 76 ? 32.907 6.604 -33.434 1.00 90.56 76 ALA A C 1
ATOM 609 O O . ALA A 1 76 ? 33.039 6.083 -34.534 1.00 90.56 76 ALA A O 1
ATOM 610 N N . ARG A 1 77 ? 33.767 7.534 -32.989 1.00 90.56 77 ARG A N 1
ATOM 611 C CA . ARG A 1 77 ? 34.966 7.950 -33.741 1.00 90.56 77 ARG A CA 1
ATOM 612 C C . ARG A 1 77 ? 36.054 6.882 -33.772 1.00 90.56 77 ARG A C 1
ATOM 614 O O . ARG A 1 77 ? 36.732 6.747 -34.781 1.00 90.56 77 ARG A O 1
ATOM 621 N N . LYS A 1 78 ? 36.250 6.166 -32.661 1.00 91.94 78 LYS A N 1
ATOM 622 C CA . LYS A 1 78 ? 37.255 5.096 -32.555 1.00 91.94 78 LYS A CA 1
ATOM 623 C C . LYS A 1 78 ? 36.839 3.821 -33.291 1.00 91.94 78 LYS A C 1
ATOM 625 O O . LYS A 1 78 ? 37.712 3.105 -33.758 1.00 91.94 78 LYS A O 1
ATOM 630 N N . PHE A 1 79 ? 35.538 3.552 -33.384 1.00 93.12 79 PHE A N 1
ATOM 631 C CA . PHE A 1 79 ? 34.974 2.318 -33.932 1.00 93.12 79 PHE A CA 1
ATOM 632 C C . PHE A 1 79 ? 33.883 2.638 -34.970 1.00 93.12 79 PHE A C 1
ATOM 634 O O . PHE A 1 79 ? 32.693 2.619 -34.636 1.00 93.12 79 PHE A O 1
ATOM 641 N N . PRO A 1 80 ? 34.256 2.961 -36.224 1.00 90.88 80 PRO A N 1
ATOM 642 C CA . PRO A 1 80 ? 33.307 3.383 -37.257 1.00 90.88 80 PRO A CA 1
ATOM 643 C C . PRO A 1 80 ? 32.254 2.325 -37.614 1.00 90.88 80 PRO A C 1
ATOM 645 O O . PRO A 1 80 ? 31.145 2.682 -38.013 1.00 90.88 80 PRO A O 1
ATOM 648 N N . ALA A 1 81 ? 32.559 1.034 -37.431 1.00 91.31 81 ALA A N 1
ATOM 649 C CA . ALA A 1 81 ? 31.617 -0.050 -37.713 1.00 91.31 81 ALA A CA 1
ATOM 650 C C . ALA A 1 81 ? 30.354 0.031 -36.840 1.00 91.31 81 ALA A C 1
ATOM 652 O O . ALA A 1 81 ? 29.278 -0.372 -37.274 1.00 91.31 81 ALA A O 1
ATOM 653 N N . LEU A 1 82 ? 30.449 0.635 -35.646 1.00 90.56 82 LEU A N 1
ATOM 654 C CA . LEU A 1 82 ? 29.289 0.877 -34.786 1.00 90.56 82 LEU A CA 1
ATOM 655 C C . LEU A 1 82 ? 28.236 1.759 -35.463 1.00 90.56 82 LEU A C 1
ATOM 657 O O . LEU A 1 82 ? 27.056 1.576 -35.203 1.00 90.56 82 LEU A O 1
ATOM 661 N N . VAL A 1 83 ? 28.641 2.711 -36.305 1.00 89.75 83 VAL A N 1
ATOM 662 C CA . VAL A 1 83 ? 27.723 3.646 -36.977 1.00 89.75 83 VAL A CA 1
ATOM 663 C C . VAL A 1 83 ? 27.385 3.168 -38.386 1.00 89.75 83 VAL A C 1
ATOM 665 O O . VAL A 1 83 ? 26.246 3.298 -38.816 1.00 89.75 83 VAL A O 1
ATOM 668 N N . ASN A 1 84 ? 28.358 2.595 -39.097 1.00 91.06 84 ASN A N 1
ATOM 669 C CA . ASN A 1 84 ? 28.199 2.237 -40.507 1.00 91.06 84 ASN A CA 1
ATOM 670 C C . ASN A 1 84 ? 27.516 0.880 -40.724 1.00 91.06 84 ASN A C 1
ATOM 672 O O . ASN A 1 84 ? 26.893 0.672 -41.761 1.00 91.06 84 ASN A O 1
ATOM 676 N N . CYS A 1 85 ? 27.654 -0.051 -39.776 1.00 90.69 85 CYS A N 1
ATOM 677 C CA . CYS A 1 85 ? 27.199 -1.437 -39.925 1.00 90.69 85 CYS A CA 1
ATOM 678 C C . CYS A 1 85 ? 26.027 -1.786 -38.994 1.00 90.69 85 CYS A C 1
ATOM 680 O O . CYS A 1 85 ? 25.614 -2.943 -38.940 1.00 90.69 85 CYS A O 1
ATOM 682 N N . THR A 1 86 ? 25.485 -0.811 -38.257 1.00 91.44 86 THR A N 1
ATOM 683 C CA . THR A 1 86 ? 24.321 -1.007 -37.382 1.00 91.44 86 THR A CA 1
ATOM 684 C C . THR A 1 86 ? 23.191 -0.046 -37.736 1.00 91.44 86 THR A C 1
ATOM 686 O O . THR A 1 86 ? 23.410 1.017 -38.313 1.00 91.44 86 THR A O 1
ATOM 689 N N . ALA A 1 87 ? 21.963 -0.427 -37.385 1.00 92.94 87 ALA A N 1
ATOM 690 C CA . ALA A 1 87 ? 20.819 0.469 -37.446 1.00 92.94 87 ALA A CA 1
ATOM 691 C C . ALA A 1 87 ? 20.700 1.225 -36.118 1.00 92.94 87 ALA A C 1
ATOM 693 O O . ALA A 1 87 ? 20.557 0.614 -35.057 1.00 92.94 87 ALA A O 1
ATOM 694 N N . ILE A 1 88 ? 20.744 2.555 -36.178 1.00 91.38 88 ILE A N 1
ATOM 695 C CA . ILE A 1 88 ? 20.626 3.400 -34.989 1.00 91.38 88 ILE A CA 1
ATOM 696 C C . ILE A 1 88 ? 19.146 3.595 -34.665 1.00 91.38 88 ILE A C 1
ATOM 698 O O . ILE A 1 88 ? 18.406 4.186 -35.449 1.00 91.38 88 ILE A O 1
ATOM 702 N N . ASN A 1 89 ? 18.735 3.134 -33.485 1.00 91.94 89 ASN A N 1
ATOM 703 C CA . ASN A 1 89 ? 17.422 3.414 -32.918 1.00 91.94 89 ASN A CA 1
ATOM 704 C C . ASN A 1 89 ? 17.569 4.375 -31.730 1.00 91.94 89 ASN A C 1
ATOM 706 O O . ASN A 1 89 ? 18.182 4.026 -30.718 1.00 91.94 89 ASN A O 1
ATOM 710 N N . TRP A 1 90 ? 17.032 5.587 -31.861 1.00 88.25 90 TRP A N 1
ATOM 711 C CA . TRP A 1 90 ? 17.106 6.605 -30.817 1.00 88.25 90 TRP A CA 1
ATOM 712 C C . TRP A 1 90 ? 15.990 6.414 -29.791 1.00 88.25 90 TRP A C 1
ATOM 714 O O . TRP A 1 90 ? 14.809 6.564 -30.092 1.00 88.25 90 TRP A O 1
ATOM 724 N N . PHE A 1 91 ? 16.382 6.133 -28.549 1.00 86.81 91 PHE A N 1
ATOM 725 C CA . PHE A 1 91 ? 15.467 6.128 -27.413 1.00 86.81 91 PHE A CA 1
ATOM 726 C C . PHE A 1 91 ? 15.339 7.552 -26.881 1.00 86.81 91 PHE A C 1
ATOM 728 O O . PHE A 1 91 ? 16.201 8.036 -26.146 1.00 86.81 91 PHE A O 1
ATOM 735 N N . HIS A 1 92 ? 14.276 8.225 -27.309 1.00 84.00 92 HIS A N 1
ATOM 736 C CA . HIS A 1 92 ? 13.930 9.551 -26.821 1.00 84.00 92 HIS A CA 1
ATOM 737 C C . HIS A 1 92 ? 13.308 9.488 -25.425 1.00 84.00 92 HIS A C 1
ATOM 739 O O . HIS A 1 92 ? 12.819 8.446 -24.976 1.00 84.00 92 HIS A O 1
ATOM 745 N N . GLU A 1 93 ? 13.326 10.631 -24.746 1.00 84.50 93 GLU A N 1
ATOM 746 C CA . GLU A 1 93 ? 12.539 10.834 -23.536 1.00 84.50 93 GLU A CA 1
ATOM 747 C C . GLU A 1 93 ? 11.063 10.533 -23.815 1.00 84.50 93 GLU A C 1
ATOM 749 O O . GLU A 1 93 ? 10.565 10.739 -24.926 1.00 84.50 93 GLU A O 1
ATOM 754 N N . TRP A 1 94 ? 10.366 10.005 -22.810 1.00 90.56 94 TRP A N 1
ATOM 755 C CA . TRP A 1 94 ? 8.961 9.661 -22.973 1.00 90.56 94 TRP A CA 1
ATOM 756 C C . TRP A 1 94 ? 8.136 10.929 -23.206 1.00 90.56 94 TRP A C 1
ATOM 758 O O . TRP A 1 94 ? 8.180 11.836 -22.372 1.00 90.56 94 TRP A O 1
ATOM 768 N N . PRO A 1 95 ? 7.369 11.009 -24.312 1.00 92.12 95 PRO A N 1
ATOM 769 C CA . PRO A 1 95 ? 6.468 12.129 -24.521 1.00 92.12 95 PRO A CA 1
ATOM 770 C C . PRO A 1 95 ? 5.389 12.132 -23.439 1.00 92.12 95 PRO A C 1
ATOM 772 O O . PRO A 1 95 ? 5.075 11.095 -22.849 1.00 92.12 95 PRO A O 1
ATOM 775 N N . LYS A 1 96 ? 4.762 13.291 -23.227 1.00 91.75 96 LYS A N 1
ATOM 776 C CA . LYS A 1 96 ? 3.690 13.448 -22.237 1.00 91.75 96 LYS A CA 1
ATOM 777 C C . LYS A 1 96 ? 2.594 12.383 -22.379 1.00 91.75 96 LYS A C 1
ATOM 779 O O . LYS A 1 96 ? 2.196 11.790 -21.388 1.00 91.75 96 LYS A O 1
ATOM 784 N N . THR A 1 97 ? 2.197 12.063 -23.609 1.00 93.62 97 THR A N 1
ATOM 785 C CA . THR A 1 97 ? 1.202 11.018 -23.905 1.00 93.62 97 THR A CA 1
ATOM 786 C C . THR A 1 97 ? 1.639 9.621 -23.458 1.00 93.62 97 THR A C 1
ATOM 788 O O . THR A 1 97 ? 0.818 8.838 -22.986 1.00 93.62 97 THR A O 1
ATOM 791 N N . ALA A 1 98 ? 2.932 9.295 -23.561 1.00 94.25 98 ALA A N 1
ATOM 792 C CA . ALA A 1 98 ? 3.465 8.032 -23.056 1.00 94.25 98 ALA A CA 1
ATOM 793 C C . ALA A 1 98 ? 3.495 8.022 -21.524 1.00 94.25 98 ALA A C 1
ATOM 795 O O . ALA A 1 98 ? 3.125 7.018 -20.924 1.00 94.25 98 ALA A O 1
ATOM 796 N N . LEU A 1 99 ? 3.877 9.138 -20.891 1.00 95.12 99 LEU A N 1
ATOM 797 C CA . LEU A 1 99 ? 3.836 9.279 -19.432 1.00 95.12 99 LEU A CA 1
ATOM 798 C C . LEU A 1 99 ? 2.410 9.092 -18.898 1.00 95.12 99 LEU A C 1
ATOM 800 O O . LEU A 1 99 ? 2.226 8.320 -17.963 1.00 95.12 99 LEU A O 1
ATOM 804 N N . GLU A 1 100 ? 1.421 9.734 -19.524 1.00 95.69 100 GLU A N 1
ATOM 805 C CA . GLU A 1 100 ? -0.007 9.611 -19.198 1.00 95.69 100 GLU A CA 1
ATOM 806 C C . GLU A 1 100 ? -0.518 8.177 -19.390 1.00 95.69 100 GLU A C 1
ATOM 808 O O . GLU A 1 100 ? -1.191 7.631 -18.517 1.00 95.69 100 GLU A O 1
ATOM 813 N N . SER A 1 101 ? -0.171 7.528 -20.505 1.00 95.81 101 SER A N 1
ATOM 814 C CA . SER A 1 101 ? -0.576 6.143 -20.768 1.00 95.81 101 SER A CA 1
ATOM 815 C C . SER A 1 101 ? 0.020 5.166 -19.752 1.00 95.81 101 SER A C 1
ATOM 817 O O . SER A 1 101 ? -0.683 4.282 -19.255 1.00 95.81 101 SER A O 1
ATOM 819 N N . VAL A 1 102 ? 1.301 5.336 -19.414 1.00 95.50 102 VAL A N 1
ATOM 820 C CA . VAL A 1 102 ? 1.992 4.483 -18.447 1.00 95.50 102 VAL A CA 1
ATOM 821 C C . VAL A 1 102 ? 1.419 4.689 -17.047 1.00 95.50 102 VAL A C 1
ATOM 823 O O . VAL A 1 102 ? 1.062 3.706 -16.400 1.00 95.50 102 VAL A O 1
ATOM 826 N N . SER A 1 103 ? 1.272 5.934 -16.585 1.00 95.50 103 SER A N 1
ATOM 827 C CA . SER A 1 103 ? 0.693 6.207 -15.265 1.00 95.50 103 SER A CA 1
ATOM 828 C C . SER A 1 103 ? -0.744 5.701 -15.166 1.00 95.50 103 SER A C 1
ATOM 830 O O . SER A 1 103 ? -1.062 5.026 -14.194 1.00 95.50 103 SER A O 1
ATOM 832 N N . THR A 1 104 ? -1.578 5.902 -16.190 1.00 95.56 104 THR A N 1
ATOM 833 C CA . THR A 1 104 ? -2.954 5.372 -16.228 1.00 95.56 104 THR A CA 1
ATOM 834 C C . THR A 1 104 ? -2.974 3.854 -16.066 1.00 95.56 104 THR A C 1
ATOM 836 O O . THR A 1 104 ? -3.745 3.328 -15.263 1.00 95.56 104 THR A O 1
ATOM 839 N N . ARG A 1 105 ? -2.102 3.133 -16.787 1.00 95.12 105 ARG A N 1
ATOM 840 C CA . ARG A 1 105 ? -2.026 1.667 -16.714 1.00 95.12 105 ARG A CA 1
ATOM 841 C C . ARG A 1 105 ? -1.697 1.190 -15.302 1.00 95.12 105 ARG A C 1
ATOM 843 O O . ARG A 1 105 ? -2.405 0.332 -14.792 1.00 95.12 105 ARG A O 1
ATOM 850 N N . PHE A 1 106 ? -0.662 1.753 -14.684 1.00 94.25 106 PHE A N 1
ATOM 851 C CA . PHE A 1 106 ? -0.236 1.359 -13.339 1.00 94.25 106 PHE A CA 1
ATOM 852 C C . PHE A 1 106 ? -1.223 1.787 -12.245 1.00 94.25 106 PHE A C 1
ATOM 854 O O . PHE A 1 106 ? -1.433 1.041 -11.297 1.00 94.25 106 PHE A O 1
ATOM 861 N N . LEU A 1 107 ? -1.849 2.960 -12.371 1.00 94.25 107 LEU A N 1
ATOM 862 C CA . LEU A 1 107 ? -2.836 3.448 -11.404 1.00 94.25 107 LEU A CA 1
ATOM 863 C C . LEU A 1 107 ? -4.158 2.675 -11.469 1.00 94.25 107 LEU A C 1
ATOM 865 O O . LEU A 1 107 ? -4.831 2.543 -10.454 1.00 94.25 107 LEU A O 1
ATOM 869 N N . THR A 1 108 ? -4.513 2.126 -12.634 1.00 93.62 108 THR A N 1
ATOM 870 C CA . THR A 1 108 ? -5.697 1.261 -12.783 1.00 93.62 108 THR A CA 1
ATOM 871 C C . THR A 1 108 ? -5.578 -0.025 -11.961 1.00 93.62 108 THR A C 1
ATOM 873 O O . THR A 1 108 ? -6.589 -0.557 -11.511 1.00 93.62 108 THR A O 1
ATOM 876 N N . ASP A 1 109 ? -4.354 -0.509 -11.740 1.00 92.19 109 ASP A N 1
ATOM 877 C CA . ASP A 1 109 ? -4.094 -1.715 -10.949 1.00 92.19 109 ASP A CA 1
ATOM 878 C C . ASP A 1 109 ? -4.192 -1.450 -9.425 1.00 92.19 109 ASP A C 1
ATOM 880 O O . ASP A 1 109 ? -4.096 -2.380 -8.625 1.00 92.19 109 ASP A O 1
ATOM 884 N N . VAL A 1 110 ? -4.399 -0.196 -8.997 1.00 92.62 110 VAL A N 1
ATOM 885 C CA . VAL A 1 110 ? -4.527 0.189 -7.583 1.00 92.62 110 VAL A CA 1
ATOM 886 C C . VAL A 1 110 ? -5.991 0.114 -7.142 1.00 92.62 110 VAL A C 1
ATOM 888 O O . VAL A 1 110 ? -6.776 1.023 -7.396 1.00 92.62 110 VAL A O 1
ATOM 891 N N . GLU A 1 111 ? -6.355 -0.948 -6.419 1.00 89.75 111 GLU A N 1
ATOM 892 C CA . GLU A 1 111 ? -7.746 -1.222 -6.010 1.00 89.75 111 GLU A CA 1
ATOM 893 C C . GLU A 1 111 ? -8.387 -0.115 -5.157 1.00 89.75 111 GLU A C 1
ATOM 895 O O . GLU A 1 111 ? -9.578 0.159 -5.292 1.00 89.75 111 GLU A O 1
ATOM 900 N N . VAL A 1 112 ? -7.606 0.543 -4.293 1.00 91.88 112 VAL A N 1
ATOM 901 C CA . VAL A 1 112 ? -8.103 1.598 -3.389 1.00 91.88 112 VAL A CA 1
ATOM 902 C C . VAL A 1 112 ? -8.429 2.912 -4.108 1.00 91.88 112 VAL A C 1
ATOM 904 O O . VAL A 1 112 ? -9.041 3.803 -3.517 1.00 91.88 112 VAL A O 1
ATOM 907 N N . MET A 1 113 ? -8.001 3.074 -5.364 1.00 90.25 113 MET A N 1
ATOM 908 C CA . MET A 1 113 ? -8.202 4.305 -6.121 1.00 90.25 113 MET A CA 1
ATOM 909 C C . MET A 1 113 ? -9.580 4.313 -6.808 1.00 90.25 113 MET A C 1
ATOM 911 O O . MET A 1 113 ? -9.894 3.402 -7.576 1.00 90.25 113 MET A O 1
ATOM 915 N N . PRO A 1 114 ? -10.396 5.369 -6.623 1.00 92.12 114 PRO A N 1
ATOM 916 C CA . PRO A 1 114 ? -11.608 5.558 -7.412 1.00 92.12 114 PRO A CA 1
ATOM 917 C C . PRO A 1 114 ? -11.282 5.683 -8.903 1.00 92.12 114 PRO A C 1
ATOM 919 O O . PRO A 1 114 ? -10.418 6.474 -9.284 1.00 92.12 114 PRO A O 1
ATOM 922 N N . ARG A 1 115 ? -12.007 4.946 -9.753 1.00 91.00 115 ARG A N 1
ATOM 923 C CA . ARG A 1 115 ? -11.751 4.905 -11.206 1.00 91.00 115 ARG A CA 1
ATOM 924 C C . ARG A 1 115 ? -11.818 6.282 -11.867 1.00 91.00 115 ARG A C 1
ATOM 926 O O . ARG A 1 115 ? -11.011 6.568 -12.744 1.00 91.00 115 ARG A O 1
ATOM 933 N N . ASP A 1 116 ? -12.702 7.149 -11.382 1.00 93.88 116 ASP A N 1
ATOM 934 C CA . ASP A 1 116 ? -12.884 8.510 -11.901 1.00 93.88 116 ASP A CA 1
ATOM 935 C C . ASP A 1 116 ? -11.666 9.418 -11.649 1.00 93.88 116 ASP A C 1
ATOM 937 O O . ASP A 1 116 ? -11.476 10.420 -12.334 1.00 93.88 116 ASP A O 1
ATOM 941 N N . LEU A 1 117 ? -10.819 9.073 -10.671 1.00 94.31 117 LEU A N 1
ATOM 942 C CA . LEU A 1 117 ? -9.621 9.840 -10.321 1.00 94.31 117 LEU A CA 1
ATOM 943 C C . LEU A 1 117 ? -8.349 9.319 -10.995 1.00 94.31 117 LEU A C 1
ATOM 945 O O . LEU A 1 117 ? -7.331 10.010 -10.959 1.00 94.31 117 LEU A O 1
ATOM 949 N N . VAL A 1 118 ? -8.395 8.153 -11.644 1.00 94.62 118 VAL A N 1
ATOM 950 C CA . VAL A 1 118 ? -7.222 7.546 -12.292 1.00 94.62 118 VAL A CA 1
ATOM 951 C C . VAL A 1 118 ? -6.661 8.465 -13.376 1.00 94.62 118 VAL A C 1
ATOM 953 O O . VAL A 1 118 ? -5.472 8.778 -13.361 1.00 94.62 118 VAL A O 1
ATOM 956 N N . GLU A 1 119 ? -7.510 8.941 -14.288 1.00 94.69 119 GLU A N 1
ATOM 957 C CA . GLU A 1 119 ? -7.092 9.794 -15.407 1.00 94.69 119 GLU A CA 1
ATOM 958 C C . GLU A 1 119 ? -6.574 11.174 -14.942 1.00 94.69 119 GLU A C 1
ATOM 960 O O . GLU A 1 119 ? -5.452 11.536 -15.313 1.00 94.69 119 GLU A O 1
ATOM 965 N N . PRO A 1 120 ? -7.272 11.925 -14.063 1.00 96.31 120 PRO A N 1
ATOM 966 C CA . PRO A 1 120 ? -6.740 13.173 -13.513 1.00 96.31 120 PRO A CA 1
ATOM 967 C C . PRO A 1 120 ? -5.386 13.015 -12.809 1.00 96.31 120 PRO A C 1
ATOM 969 O O . PRO A 1 120 ? -4.486 13.838 -12.998 1.00 96.31 120 PRO A O 1
ATOM 972 N N . VAL A 1 121 ? -5.211 11.953 -12.013 1.00 95.81 121 VAL A N 1
ATOM 973 C CA . VAL A 1 121 ? -3.948 11.691 -11.307 1.00 95.81 121 VAL A CA 1
ATOM 974 C C . VAL A 1 121 ? -2.848 11.299 -12.294 1.00 95.81 121 VAL A C 1
ATOM 976 O O . VAL A 1 121 ? -1.718 11.770 -12.161 1.00 95.81 121 VAL A O 1
ATOM 979 N N . ALA A 1 122 ? -3.165 10.507 -13.318 1.00 96.00 122 ALA A N 1
ATOM 980 C CA . ALA A 1 122 ? -2.228 10.122 -14.367 1.00 96.00 122 ALA A CA 1
ATOM 981 C C . ALA A 1 122 ? -1.678 11.338 -15.133 1.00 96.00 122 ALA A C 1
ATOM 983 O O . ALA A 1 122 ? -0.458 11.452 -15.313 1.00 96.00 122 ALA A O 1
ATOM 984 N N . VAL A 1 123 ? -2.560 12.269 -15.519 1.00 96.38 123 VAL A N 1
ATOM 985 C CA . VAL A 1 123 ? -2.198 13.541 -16.167 1.00 96.38 123 VAL A CA 1
ATOM 986 C C . VAL A 1 123 ? -1.345 14.404 -15.243 1.00 96.38 123 VAL A C 1
ATOM 988 O O . VAL A 1 123 ? -0.336 14.972 -15.674 1.00 96.38 123 VAL A O 1
ATOM 991 N N . PHE A 1 124 ? -1.696 14.471 -13.957 1.00 96.06 124 PHE A N 1
ATOM 992 C CA . PHE A 1 124 ? -0.915 15.211 -12.971 1.00 96.06 124 PHE A CA 1
ATOM 993 C C . PHE A 1 124 ? 0.491 14.626 -12.786 1.00 96.06 124 PHE A C 1
ATOM 995 O O . PHE A 1 124 ? 1.468 15.373 -12.786 1.00 96.06 124 PHE A O 1
ATOM 1002 N N . MET A 1 125 ? 0.633 13.302 -12.699 1.00 95.62 125 MET A N 1
ATOM 1003 C CA . MET A 1 125 ? 1.944 12.652 -12.600 1.00 95.62 125 MET A CA 1
ATOM 1004 C C . MET A 1 125 ? 2.824 12.952 -13.818 1.00 95.62 125 MET A C 1
ATOM 1006 O O . MET A 1 125 ? 4.001 13.280 -13.658 1.00 95.62 125 MET A O 1
ATOM 1010 N N . ALA A 1 126 ? 2.260 12.887 -15.029 1.00 95.62 126 ALA A N 1
ATOM 1011 C CA . ALA A 1 126 ? 2.976 13.225 -16.259 1.00 95.62 126 ALA A CA 1
ATOM 1012 C C . ALA A 1 126 ? 3.418 14.699 -16.286 1.00 95.62 126 ALA A C 1
ATOM 1014 O O . ALA A 1 126 ? 4.547 15.010 -16.680 1.00 95.62 126 ALA A O 1
ATOM 1015 N N . TYR A 1 127 ? 2.552 15.604 -15.820 1.00 95.44 127 TYR A N 1
ATOM 1016 C CA . TYR A 1 127 ? 2.880 17.017 -15.654 1.00 95.44 127 TYR A CA 1
ATOM 1017 C C . TYR A 1 127 ? 4.035 17.217 -14.666 1.00 95.44 127 TYR A C 1
ATOM 1019 O O . TYR A 1 127 ? 5.026 17.846 -15.021 1.00 95.44 127 TYR A O 1
ATOM 1027 N N . VAL A 1 128 ? 3.965 16.623 -13.470 1.00 95.00 128 VAL A N 1
ATOM 1028 C CA . VAL A 1 128 ? 5.021 16.733 -12.447 1.00 95.00 128 VAL A CA 1
ATOM 1029 C C . VAL A 1 128 ? 6.357 16.196 -12.957 1.00 95.00 128 VAL A C 1
ATOM 1031 O O . VAL A 1 128 ? 7.392 16.815 -12.741 1.00 95.00 128 VAL A O 1
ATOM 1034 N N . HIS A 1 129 ? 6.369 15.072 -13.673 1.00 94.06 129 HIS A N 1
ATOM 1035 C CA . HIS A 1 129 ? 7.615 14.564 -14.246 1.00 94.06 129 HIS A CA 1
ATOM 1036 C C . HIS A 1 129 ? 8.218 15.541 -15.267 1.00 94.06 129 HIS A C 1
ATOM 1038 O O . HIS A 1 129 ? 9.422 15.794 -15.250 1.00 94.06 129 HIS A O 1
ATOM 1044 N N . SER A 1 130 ? 7.372 16.145 -16.107 1.00 91.62 130 SER A N 1
ATOM 1045 C CA . SER A 1 130 ? 7.795 17.133 -17.105 1.00 91.62 130 SER A CA 1
ATOM 1046 C C . SER A 1 130 ? 8.353 18.403 -16.451 1.00 91.62 130 SER A C 1
ATOM 1048 O O . SER A 1 130 ? 9.402 18.895 -16.861 1.00 91.62 130 SER A O 1
ATOM 1050 N N . THR A 1 131 ? 7.725 18.900 -15.380 1.00 93.94 131 THR A N 1
ATOM 1051 C CA . THR A 1 131 ? 8.226 20.085 -14.665 1.00 93.94 131 THR A CA 1
ATOM 1052 C C . THR A 1 131 ? 9.552 19.817 -13.957 1.00 93.94 131 THR A C 1
ATOM 1054 O O . THR A 1 131 ? 10.404 20.701 -13.907 1.00 93.94 131 THR A O 1
ATOM 1057 N N . VAL A 1 132 ? 9.797 18.596 -13.464 1.00 93.25 132 VAL A N 1
ATOM 1058 C CA . VAL A 1 132 ? 11.113 18.229 -12.909 1.00 93.25 132 VAL A CA 1
ATOM 1059 C C . VAL A 1 132 ? 12.197 18.259 -13.994 1.00 93.25 132 VAL A C 1
ATOM 1061 O O . VAL A 1 132 ? 13.321 18.674 -13.699 1.00 93.25 132 VAL A O 1
ATOM 1064 N N . ASN A 1 133 ? 11.885 17.895 -15.245 1.00 89.50 133 ASN A N 1
ATOM 1065 C CA . ASN A 1 133 ? 12.830 18.023 -16.364 1.00 89.50 133 ASN A CA 1
ATOM 1066 C C . ASN A 1 133 ? 13.194 19.495 -16.607 1.00 89.50 133 ASN A C 1
ATOM 1068 O O . ASN A 1 133 ? 14.376 19.832 -16.696 1.00 89.50 133 ASN A O 1
ATOM 1072 N N . GLU A 1 134 ? 12.194 20.379 -16.646 1.00 91.44 134 GLU A N 1
ATOM 1073 C CA . GLU A 1 134 ? 12.391 21.827 -16.806 1.00 91.44 134 GLU A CA 1
ATOM 1074 C C . GLU A 1 134 ? 13.204 22.420 -15.648 1.00 91.44 134 GLU A C 1
ATOM 1076 O O . GLU A 1 134 ? 14.185 23.135 -15.864 1.00 91.44 134 GLU A O 1
ATOM 1081 N N . MET A 1 135 ? 12.865 22.067 -14.405 1.00 93.44 135 MET A N 1
ATOM 1082 C CA . MET A 1 135 ? 13.600 22.533 -13.228 1.00 93.44 135 MET A CA 1
ATOM 1083 C C . MET A 1 135 ? 15.030 22.000 -13.189 1.00 93.44 135 MET A C 1
ATOM 1085 O O . MET A 1 135 ? 15.933 22.714 -12.759 1.00 93.44 135 MET A O 1
ATOM 1089 N N . SER A 1 136 ? 15.275 20.784 -13.679 1.00 91.75 136 SER A N 1
ATOM 1090 C CA . SER A 1 136 ? 16.627 20.221 -13.757 1.00 91.75 136 SER A CA 1
ATOM 1091 C C . SER A 1 136 ? 17.521 21.010 -14.724 1.00 91.75 136 SER A C 1
ATOM 1093 O O . SER A 1 136 ? 18.714 21.160 -14.459 1.00 91.75 136 SER A O 1
ATOM 1095 N N . GLN A 1 137 ? 16.958 21.590 -15.794 1.00 90.12 137 GLN A N 1
ATOM 1096 C CA . GLN A 1 137 ? 17.689 22.497 -16.691 1.00 90.12 137 GLN A CA 1
ATOM 1097 C C . GLN A 1 137 ? 18.073 23.804 -15.989 1.00 90.12 137 GLN A C 1
ATOM 1099 O O . GLN A 1 137 ? 19.220 24.244 -16.079 1.00 90.12 137 GLN A O 1
ATOM 1104 N N . ILE A 1 138 ? 17.141 24.405 -15.247 1.00 93.25 138 ILE A N 1
ATOM 1105 C CA . ILE A 1 138 ? 17.399 25.628 -14.471 1.00 93.25 138 ILE A CA 1
ATOM 1106 C C . ILE A 1 138 ? 18.446 25.354 -13.382 1.00 93.25 138 ILE A C 1
ATOM 1108 O O . ILE A 1 138 ? 19.389 26.126 -13.201 1.00 93.25 138 ILE A O 1
ATOM 1112 N N . TYR A 1 139 ? 18.332 24.214 -12.700 1.00 93.88 139 TYR A N 1
ATOM 1113 C CA . TYR A 1 139 ? 19.281 23.779 -11.681 1.00 93.88 139 TYR A CA 1
ATOM 1114 C C . TYR A 1 139 ? 20.696 23.618 -12.250 1.00 93.88 139 TYR A C 1
ATOM 1116 O O . TYR A 1 139 ? 21.660 24.106 -11.660 1.00 93.88 139 TYR A O 1
ATOM 1124 N N . LEU A 1 140 ? 20.829 23.029 -13.442 1.00 92.12 140 LEU A N 1
ATOM 1125 C CA . LEU A 1 140 ? 22.112 22.927 -14.135 1.00 92.12 140 LEU A CA 1
ATOM 1126 C C . LEU A 1 140 ? 22.700 24.304 -14.474 1.00 92.12 140 LEU A C 1
ATOM 1128 O O . LEU A 1 140 ? 23.910 24.503 -14.352 1.00 92.12 140 LEU A O 1
ATOM 1132 N N . GLN A 1 141 ? 21.871 25.255 -14.907 1.00 93.25 141 GLN A N 1
ATOM 1133 C CA . GLN A 1 141 ? 22.335 26.600 -15.254 1.00 93.25 141 GLN A CA 1
ATOM 1134 C C . GLN A 1 141 ? 22.891 27.343 -14.037 1.00 93.25 141 GLN A C 1
ATOM 1136 O O . GLN A 1 141 ? 23.975 27.931 -14.146 1.00 93.25 141 GLN A O 1
ATOM 1141 N N . ASN A 1 142 ? 22.196 27.253 -12.903 1.00 94.88 142 ASN A N 1
ATOM 1142 C CA . ASN A 1 142 ? 22.518 27.977 -11.676 1.00 94.88 142 ASN A CA 1
ATOM 1143 C C . ASN A 1 142 ? 23.633 27.299 -10.868 1.00 94.88 142 ASN A C 1
ATOM 1145 O O . ASN A 1 142 ? 24.649 27.920 -10.574 1.00 94.88 142 ASN A O 1
ATOM 1149 N N . GLU A 1 143 ? 23.482 26.008 -10.567 1.00 93.94 143 GLU A N 1
ATOM 1150 C CA . GLU A 1 143 ? 24.352 25.276 -9.632 1.00 93.94 143 GLU A CA 1
ATOM 1151 C C . GLU A 1 143 ? 25.468 24.490 -10.330 1.00 93.94 143 GLU A C 1
ATOM 1153 O O . GLU A 1 143 ? 26.325 23.895 -9.675 1.00 93.94 143 GLU A O 1
ATOM 1158 N N . LYS A 1 144 ? 25.456 24.436 -11.671 1.00 91.06 144 LYS A N 1
ATOM 1159 C CA . LYS A 1 144 ? 26.385 23.625 -12.485 1.00 91.06 144 LYS A CA 1
ATOM 1160 C C . LYS A 1 144 ? 26.387 22.136 -12.116 1.00 91.06 144 LYS A C 1
ATOM 1162 O O . LYS A 1 144 ? 27.329 21.413 -12.438 1.00 91.06 144 LYS A O 1
ATOM 1167 N N . ARG A 1 145 ? 25.319 21.660 -11.470 1.00 88.31 145 ARG A N 1
ATOM 1168 C CA . ARG A 1 145 ? 25.103 20.257 -11.103 1.00 88.31 145 ARG A CA 1
ATOM 1169 C C . ARG A 1 145 ? 24.006 19.670 -11.975 1.00 88.31 145 ARG A C 1
ATOM 1171 O O . ARG A 1 145 ? 22.967 20.289 -12.172 1.00 88.31 145 ARG A O 1
ATOM 1178 N N . TYR A 1 146 ? 24.243 18.469 -12.490 1.00 83.31 146 TYR A N 1
ATOM 1179 C CA . TYR A 1 146 ? 23.280 17.781 -13.342 1.00 83.31 146 TYR A CA 1
ATOM 1180 C C . TYR A 1 146 ? 22.406 16.842 -12.507 1.00 83.31 146 TYR A C 1
ATOM 1182 O O . TYR A 1 146 ? 22.937 16.023 -11.756 1.00 83.31 146 TYR A O 1
ATOM 1190 N N . ASN A 1 147 ? 21.086 16.925 -12.681 1.00 87.69 147 ASN A N 1
ATOM 1191 C CA . ASN A 1 147 ? 20.135 15.930 -12.190 1.00 87.69 147 ASN A CA 1
ATOM 1192 C C . ASN A 1 147 ? 19.513 15.189 -13.380 1.00 87.69 147 ASN A C 1
ATOM 1194 O O . ASN A 1 147 ? 19.017 15.825 -14.308 1.00 87.69 147 ASN A O 1
ATOM 1198 N N . TYR A 1 148 ? 19.567 13.857 -13.368 1.00 83.56 148 TYR A N 1
ATOM 1199 C CA . TYR A 1 148 ? 19.026 13.035 -14.449 1.00 83.56 148 TYR A CA 1
ATOM 1200 C C . TYR A 1 148 ? 17.650 12.517 -14.066 1.00 83.56 148 TYR A C 1
ATOM 1202 O O . TYR A 1 148 ? 17.512 11.678 -13.177 1.00 83.56 148 TYR A O 1
ATOM 1210 N N . THR A 1 149 ? 16.638 12.968 -14.789 1.00 85.81 149 THR A N 1
ATOM 1211 C CA . THR A 1 149 ? 15.319 12.355 -14.783 1.00 85.81 149 THR A CA 1
ATOM 1212 C C . THR A 1 149 ? 15.290 11.234 -15.811 1.00 85.81 149 THR A C 1
ATOM 1214 O O . THR A 1 149 ? 15.734 11.378 -16.948 1.00 85.81 149 THR A O 1
ATOM 1217 N N . THR A 1 150 ? 14.818 10.064 -15.396 1.00 87.81 150 THR A N 1
ATOM 1218 C CA . THR A 1 150 ? 14.715 8.898 -16.277 1.00 87.81 150 THR A CA 1
ATOM 1219 C C . THR A 1 150 ? 13.314 8.306 -16.185 1.00 87.81 150 THR A C 1
ATOM 1221 O O . THR A 1 150 ? 12.657 8.472 -15.151 1.00 87.81 150 THR A O 1
ATOM 1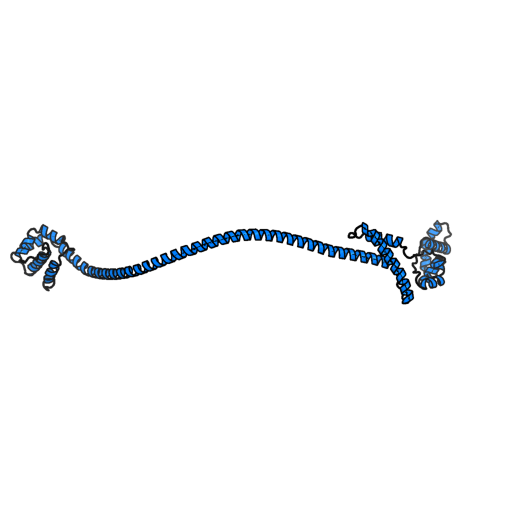224 N N . PRO A 1 151 ? 12.869 7.537 -17.196 1.00 89.81 151 PRO A N 1
ATOM 1225 C CA . PRO A 1 151 ? 11.630 6.772 -17.090 1.00 89.81 151 PRO A CA 1
ATOM 1226 C C . PRO A 1 151 ? 11.584 5.877 -15.845 1.00 89.81 151 PRO A C 1
ATOM 1228 O O . PRO A 1 151 ? 10.527 5.695 -15.255 1.00 89.81 151 PRO A O 1
ATOM 1231 N N . LYS A 1 152 ? 12.737 5.381 -15.373 1.00 90.69 152 LYS A N 1
ATOM 1232 C CA . LYS A 1 152 ? 12.821 4.630 -14.115 1.00 90.69 152 LYS A CA 1
ATOM 1233 C C . LYS A 1 152 ? 12.393 5.474 -12.912 1.00 90.69 152 LYS A C 1
ATOM 1235 O O . LYS A 1 152 ? 11.591 5.007 -12.115 1.00 90.69 152 LYS A O 1
ATOM 1240 N N . SER A 1 153 ? 12.867 6.715 -12.809 1.00 92.19 153 SER A N 1
ATOM 1241 C CA . SER A 1 153 ? 12.461 7.643 -11.743 1.00 92.19 153 SER A CA 1
ATOM 1242 C C . SER A 1 153 ? 10.957 7.942 -11.783 1.00 92.19 153 SER A C 1
ATOM 1244 O O . SER A 1 153 ? 10.333 8.107 -10.740 1.00 92.19 153 SER A O 1
ATOM 1246 N N . PHE A 1 154 ? 10.353 7.978 -12.977 1.00 94.75 154 PHE A N 1
ATOM 1247 C CA . PHE A 1 154 ? 8.902 8.115 -13.128 1.00 94.75 154 PHE A CA 1
ATOM 1248 C C . PHE A 1 154 ? 8.141 6.874 -12.641 1.00 94.75 154 PHE A C 1
ATOM 1250 O O . PHE A 1 154 ? 7.161 6.995 -11.911 1.00 94.75 154 PHE A O 1
ATOM 1257 N N . LEU A 1 155 ? 8.614 5.675 -12.986 1.00 95.19 155 LEU A N 1
ATOM 1258 C CA . LEU A 1 155 ? 8.035 4.427 -12.482 1.00 95.19 155 LEU A CA 1
ATOM 1259 C C . LEU A 1 155 ? 8.168 4.313 -10.957 1.00 95.19 155 LEU A C 1
ATOM 1261 O O . LEU A 1 155 ? 7.236 3.865 -10.295 1.00 95.19 155 LEU A O 1
ATOM 1265 N N . GLU A 1 156 ? 9.289 4.762 -10.389 1.00 95.12 156 GLU A N 1
ATOM 1266 C CA . GLU A 1 156 ? 9.483 4.834 -8.937 1.00 95.12 156 GLU A CA 1
ATOM 1267 C C . GLU A 1 156 ? 8.506 5.815 -8.274 1.00 95.12 156 GLU A C 1
ATOM 1269 O O . GLU A 1 156 ? 7.955 5.485 -7.228 1.00 95.12 156 GLU A O 1
ATOM 1274 N N . LEU A 1 157 ? 8.221 6.970 -8.891 1.00 94.88 157 LEU A N 1
ATOM 1275 C CA . LEU A 1 157 ? 7.185 7.899 -8.420 1.00 94.88 157 LEU A CA 1
ATOM 1276 C C . LEU A 1 157 ? 5.806 7.226 -8.373 1.00 94.88 157 LEU A C 1
ATOM 1278 O O . LEU A 1 157 ? 5.115 7.323 -7.359 1.00 94.88 157 LEU A O 1
ATOM 1282 N N . ILE A 1 158 ? 5.414 6.530 -9.445 1.00 95.56 158 ILE A N 1
ATOM 1283 C CA . ILE A 1 158 ? 4.122 5.833 -9.514 1.00 95.56 158 ILE A CA 1
ATOM 1284 C C . ILE A 1 158 ? 4.049 4.724 -8.457 1.00 95.56 158 ILE A C 1
ATOM 1286 O O . ILE A 1 158 ? 3.052 4.611 -7.740 1.00 95.56 158 ILE A O 1
ATOM 1290 N N . ALA A 1 159 ? 5.110 3.925 -8.327 1.00 95.75 159 ALA A N 1
ATOM 1291 C CA . ALA A 1 159 ? 5.185 2.845 -7.348 1.00 95.75 159 ALA A CA 1
ATOM 1292 C C . ALA A 1 159 ? 5.118 3.378 -5.909 1.00 95.75 159 ALA A C 1
ATOM 1294 O O . ALA A 1 159 ? 4.373 2.850 -5.082 1.00 95.75 159 ALA A O 1
ATOM 1295 N N . LEU A 1 160 ? 5.852 4.456 -5.617 1.00 96.25 160 LEU A N 1
ATOM 1296 C CA . LEU A 1 160 ? 5.842 5.119 -4.317 1.00 96.25 160 LEU A CA 1
ATOM 1297 C C . LEU A 1 160 ? 4.451 5.660 -3.989 1.00 96.25 160 LEU A C 1
ATOM 1299 O O . LEU A 1 160 ? 3.943 5.408 -2.900 1.00 96.25 160 LEU A O 1
ATOM 1303 N N . TYR A 1 161 ? 3.823 6.361 -4.933 1.00 95.44 161 TYR A N 1
ATOM 1304 C CA . TYR A 1 161 ? 2.475 6.889 -4.762 1.00 95.44 161 TYR A CA 1
ATOM 1305 C C . TYR A 1 161 ? 1.461 5.773 -4.485 1.00 95.44 161 TYR A C 1
ATOM 1307 O O . TYR A 1 161 ? 0.698 5.865 -3.527 1.00 95.44 161 TYR A O 1
ATOM 1315 N N . SER A 1 162 ? 1.495 4.693 -5.269 1.00 95.00 162 SER A N 1
ATOM 1316 C CA . SER A 1 162 ? 0.580 3.552 -5.123 1.00 95.00 162 SER A CA 1
ATOM 1317 C C . SER A 1 162 ? 0.730 2.875 -3.758 1.00 95.00 162 SER A C 1
ATOM 1319 O O . SER A 1 162 ? -0.262 2.583 -3.086 1.00 95.00 162 SER A O 1
ATOM 1321 N N . LYS A 1 163 ? 1.978 2.694 -3.304 1.00 95.81 163 LYS A N 1
ATOM 1322 C CA . LYS A 1 163 ? 2.288 2.185 -1.964 1.00 95.81 163 LYS A CA 1
ATOM 1323 C C . LYS A 1 163 ? 1.722 3.102 -0.876 1.00 95.81 163 LYS A C 1
ATOM 1325 O O . LYS A 1 163 ? 0.983 2.637 -0.013 1.00 95.81 163 LYS A O 1
ATOM 1330 N N . PHE A 1 164 ? 2.037 4.396 -0.934 1.00 96.75 164 PHE A N 1
ATOM 1331 C CA . PHE A 1 164 ? 1.590 5.371 0.064 1.00 96.75 164 PHE A CA 1
ATOM 1332 C C . PHE A 1 164 ? 0.068 5.488 0.125 1.00 96.75 164 PHE A C 1
ATOM 1334 O O . PHE A 1 164 ? -0.490 5.572 1.217 1.00 96.75 164 PHE A O 1
ATOM 1341 N N . LEU A 1 165 ? -0.603 5.483 -1.028 1.00 95.44 165 LEU A N 1
ATOM 1342 C CA . LEU A 1 165 ? -2.057 5.545 -1.098 1.00 95.44 165 LEU A CA 1
ATOM 1343 C C . LEU A 1 165 ? -2.684 4.336 -0.401 1.00 95.44 165 LEU A C 1
ATOM 1345 O O . LEU A 1 165 ? -3.574 4.509 0.424 1.00 95.44 165 LEU A O 1
ATOM 1349 N N . THR A 1 166 ? -2.175 3.136 -0.678 1.00 95.50 166 THR A N 1
ATOM 1350 C CA . THR A 1 166 ? -2.668 1.891 -0.072 1.00 95.50 166 THR A CA 1
ATOM 1351 C C . THR A 1 166 ? -2.459 1.882 1.443 1.00 95.50 166 THR A C 1
ATOM 1353 O O . THR A 1 166 ? -3.395 1.612 2.193 1.00 95.50 166 THR A O 1
ATOM 1356 N N . GLU A 1 167 ? -1.261 2.245 1.912 1.00 96.50 167 GLU A N 1
ATOM 1357 C CA . GLU A 1 167 ? -0.950 2.316 3.346 1.00 96.50 167 GLU A CA 1
ATOM 1358 C C . GLU A 1 167 ? -1.827 3.343 4.073 1.00 96.50 167 GLU A C 1
ATOM 1360 O O . GLU A 1 167 ? -2.381 3.055 5.135 1.00 96.50 167 GLU A O 1
ATOM 1365 N N . LYS A 1 168 ? -1.991 4.541 3.499 1.00 96.69 168 LYS A N 1
ATOM 1366 C CA . LYS A 1 168 ? -2.796 5.604 4.114 1.00 96.69 168 LYS A CA 1
ATOM 1367 C C . LYS A 1 168 ? -4.285 5.307 4.077 1.00 96.69 168 LYS A C 1
ATOM 1369 O O . LYS A 1 168 ? -4.982 5.644 5.032 1.00 96.69 168 LYS A O 1
ATOM 1374 N N . TYR A 1 169 ? -4.761 4.670 3.014 1.00 95.88 169 TYR A N 1
ATOM 1375 C CA . TYR A 1 169 ? -6.142 4.222 2.923 1.00 95.88 169 TYR A CA 1
ATOM 1376 C C . TYR A 1 169 ? -6.447 3.169 3.992 1.00 95.88 169 TYR A C 1
ATOM 1378 O O . TYR A 1 169 ? -7.438 3.308 4.703 1.00 95.88 169 TYR A O 1
ATOM 1386 N N . ALA A 1 170 ? -5.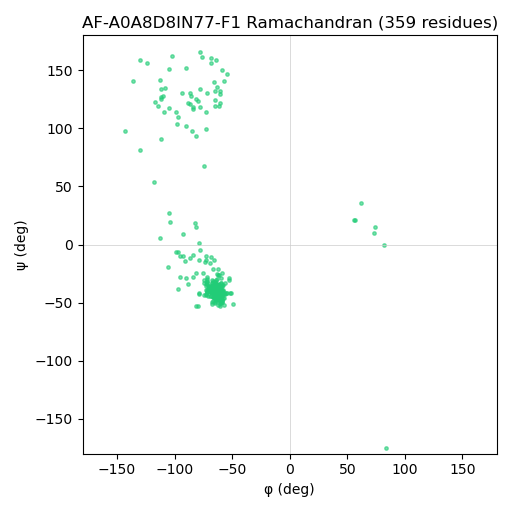568 2.177 4.174 1.00 96.12 170 ALA A N 1
ATOM 1387 C CA . ALA A 1 170 ? -5.711 1.170 5.225 1.00 96.12 170 ALA A CA 1
ATOM 1388 C C . ALA A 1 170 ? -5.709 1.800 6.630 1.00 96.12 170 ALA A C 1
ATOM 1390 O O . ALA A 1 170 ? -6.631 1.569 7.407 1.00 96.12 170 ALA A O 1
ATOM 1391 N N . GLU A 1 171 ? -4.743 2.681 6.926 1.00 96.94 171 GLU A N 1
ATOM 1392 C CA . GLU A 1 171 ? -4.671 3.399 8.210 1.00 96.94 171 GLU A CA 1
ATOM 1393 C C . GLU A 1 171 ? -5.952 4.203 8.497 1.00 96.94 171 GLU A C 1
ATOM 1395 O O . GLU A 1 171 ? -6.433 4.247 9.633 1.00 96.94 171 GLU A O 1
ATOM 1400 N N . LEU A 1 172 ? -6.509 4.860 7.475 1.00 97.00 172 LEU A N 1
ATOM 1401 C CA . LEU A 1 172 ? -7.744 5.624 7.610 1.00 97.00 172 LEU A CA 1
ATOM 1402 C C . LEU A 1 172 ? -8.955 4.705 7.794 1.00 97.00 172 LEU A C 1
ATOM 1404 O O . LEU A 1 172 ? -9.776 4.968 8.670 1.00 97.00 172 LEU A O 1
ATOM 1408 N N . SER A 1 173 ? -9.045 3.631 7.012 1.00 96.56 173 SER A N 1
ATOM 1409 C CA . SER A 1 173 ? -10.110 2.633 7.106 1.00 96.56 173 SER A CA 1
ATOM 1410 C C . SER A 1 173 ? -10.169 2.018 8.505 1.00 96.56 173 SER A C 1
ATOM 1412 O O . SER A 1 173 ? -11.232 1.996 9.121 1.00 96.56 173 SER A O 1
ATOM 1414 N N . ASP A 1 174 ? -9.026 1.628 9.072 1.00 96.69 174 ASP A N 1
ATOM 1415 C CA . ASP A 1 174 ? -8.950 1.088 10.435 1.00 96.69 174 ASP A CA 1
ATOM 1416 C C . ASP A 1 174 ? -9.437 2.100 11.481 1.00 96.69 174 ASP A C 1
ATOM 1418 O O . ASP A 1 174 ? -10.133 1.752 12.441 1.00 96.69 174 ASP A O 1
ATOM 1422 N N . ARG A 1 175 ? -9.106 3.386 11.300 1.00 97.00 175 ARG A N 1
ATOM 1423 C CA . ARG A 1 175 ? -9.592 4.458 12.182 1.00 97.00 175 ARG A CA 1
ATOM 1424 C C . ARG A 1 175 ? -11.096 4.659 12.072 1.00 97.00 175 ARG A C 1
ATOM 1426 O O . ARG A 1 175 ? -11.720 4.884 13.108 1.00 97.00 175 ARG A O 1
ATOM 1433 N N . VAL A 1 176 ? -11.651 4.586 10.864 1.00 97.19 176 VAL A N 1
ATOM 1434 C CA . VAL A 1 176 ? -13.096 4.676 10.621 1.00 97.19 176 VAL A CA 1
ATOM 1435 C C . VAL A 1 176 ? -13.805 3.512 11.304 1.00 97.19 176 VAL A C 1
ATOM 1437 O O . VAL A 1 176 ? -14.655 3.758 12.152 1.00 97.19 176 VAL A O 1
ATOM 1440 N N . VAL A 1 177 ? -13.374 2.270 11.068 1.00 97.50 177 VAL A N 1
ATOM 1441 C CA . VAL A 1 177 ? -13.962 1.068 11.690 1.00 97.50 177 VAL A CA 1
ATOM 1442 C C . VAL A 1 177 ? -13.892 1.132 13.220 1.00 97.50 177 VAL A C 1
ATOM 1444 O O . VAL A 1 177 ? -14.859 0.832 13.927 1.00 97.50 177 VAL A O 1
ATOM 1447 N N . ARG A 1 178 ? -12.756 1.571 13.774 1.00 97.12 178 ARG A N 1
ATOM 1448 C CA . ARG A 1 178 ? -12.612 1.767 15.224 1.00 97.12 178 ARG A CA 1
ATOM 1449 C C . ARG A 1 178 ? -13.571 2.834 15.758 1.00 97.12 178 ARG A C 1
ATOM 1451 O O . ARG A 1 178 ? -14.115 2.671 16.846 1.00 97.12 178 ARG A O 1
ATOM 1458 N N . LEU A 1 179 ? -13.759 3.933 15.031 1.00 97.50 179 LEU A N 1
ATOM 1459 C CA . LEU A 1 179 ? -14.673 4.995 15.439 1.00 97.50 179 LEU A CA 1
ATOM 1460 C C . LEU A 1 179 ? -16.133 4.537 15.354 1.00 97.50 179 LEU A C 1
ATOM 1462 O O . LEU A 1 179 ? -16.878 4.754 16.302 1.00 97.50 179 LEU A O 1
ATOM 1466 N N . GLU A 1 180 ? -16.520 3.864 14.272 1.00 97.31 180 GLU A N 1
ATOM 1467 C CA . GLU A 1 180 ? -17.864 3.310 14.081 1.00 97.31 180 GLU A CA 1
ATOM 1468 C C . GLU A 1 180 ? -18.219 2.310 15.183 1.00 97.31 180 GLU A C 1
ATOM 1470 O O . GLU A 1 180 ? -19.254 2.446 15.834 1.00 97.31 180 GLU A O 1
ATOM 1475 N N . SER A 1 181 ? -17.326 1.356 15.466 1.00 96.69 181 SER A N 1
ATOM 1476 C CA . SER A 1 181 ? -17.512 0.399 16.565 1.00 96.69 181 SER A CA 1
ATOM 1477 C C . SER A 1 181 ? -17.591 1.083 17.934 1.00 96.69 181 SER A C 1
ATOM 1479 O O . SER A 1 181 ? -18.417 0.704 18.764 1.00 96.69 181 SER A O 1
ATOM 1481 N N . GLY A 1 182 ? -16.787 2.125 18.164 1.00 97.06 182 GLY A N 1
ATOM 1482 C CA . GLY A 1 182 ? -16.846 2.932 19.381 1.00 97.06 182 GLY A CA 1
ATOM 1483 C C . GLY A 1 182 ? -18.172 3.680 19.535 1.00 97.06 182 GLY A C 1
ATOM 1484 O O . GLY A 1 182 ? -18.771 3.636 20.605 1.00 97.06 182 GLY A O 1
ATOM 1485 N N . ILE A 1 183 ? -18.660 4.324 18.472 1.00 97.31 183 ILE A N 1
ATOM 1486 C CA . ILE A 1 183 ? -19.952 5.027 18.465 1.00 97.31 183 ILE A CA 1
ATOM 1487 C C . ILE A 1 183 ? -21.095 4.047 18.725 1.00 97.31 183 ILE A C 1
ATOM 1489 O O . ILE A 1 183 ? -21.969 4.337 19.538 1.00 97.31 183 ILE A O 1
ATOM 1493 N N . LEU A 1 184 ? -21.063 2.871 18.096 1.00 97.12 184 LEU A N 1
ATOM 1494 C CA . LEU A 1 184 ? -22.078 1.841 18.291 1.00 97.12 184 LEU A CA 1
ATOM 1495 C C . LEU A 1 184 ? -22.108 1.359 19.750 1.00 97.12 184 LEU A C 1
ATOM 1497 O O . LEU A 1 184 ? -23.177 1.289 20.349 1.00 97.12 184 LEU A O 1
ATOM 1501 N N . LYS A 1 185 ? -20.942 1.126 20.367 1.00 95.62 185 LYS A N 1
ATOM 1502 C CA . LYS A 1 185 ? -20.856 0.764 21.792 1.00 95.62 185 LYS A CA 1
ATOM 1503 C C . LYS A 1 185 ? -21.333 1.875 22.723 1.00 95.62 185 LYS A C 1
ATOM 1505 O O . LYS A 1 185 ? -21.950 1.584 23.742 1.00 95.62 185 LYS A O 1
ATOM 1510 N N . LEU A 1 186 ? -21.068 3.138 22.391 1.00 96.62 186 LEU A N 1
ATOM 1511 C CA . LEU A 1 186 ? -21.579 4.272 23.162 1.00 96.62 186 LEU A CA 1
ATOM 1512 C C . LEU A 1 186 ? -23.105 4.372 23.078 1.00 96.62 186 LEU A C 1
ATOM 1514 O O . LEU A 1 186 ? -23.737 4.629 24.099 1.00 96.62 186 LEU A O 1
ATOM 1518 N N . ALA A 1 187 ? -23.688 4.129 21.902 1.00 96.38 187 ALA A N 1
ATOM 1519 C CA . ALA A 1 187 ? -25.137 4.085 21.726 1.00 96.38 187 ALA A CA 1
ATOM 1520 C C . ALA A 1 187 ? -25.772 2.940 22.536 1.00 96.38 187 ALA A C 1
ATOM 1522 O O . ALA A 1 187 ? -26.703 3.183 23.298 1.00 96.38 187 ALA A O 1
ATOM 1523 N N . GLU A 1 188 ? -25.211 1.726 22.465 1.00 96.00 188 GLU A N 1
ATOM 1524 C CA . GLU A 1 188 ? -25.664 0.584 23.277 1.00 96.00 188 GLU A CA 1
ATOM 1525 C C . GLU A 1 188 ? -25.582 0.873 24.786 1.00 96.00 188 GLU A C 1
ATOM 1527 O O . GLU A 1 188 ? -26.510 0.571 25.536 1.00 96.00 188 GLU A O 1
ATOM 1532 N N . CYS A 1 189 ? -24.480 1.470 25.255 1.00 95.56 189 CYS A N 1
ATOM 1533 C CA . CYS A 1 189 ? -24.335 1.854 26.659 1.00 95.56 189 CYS A CA 1
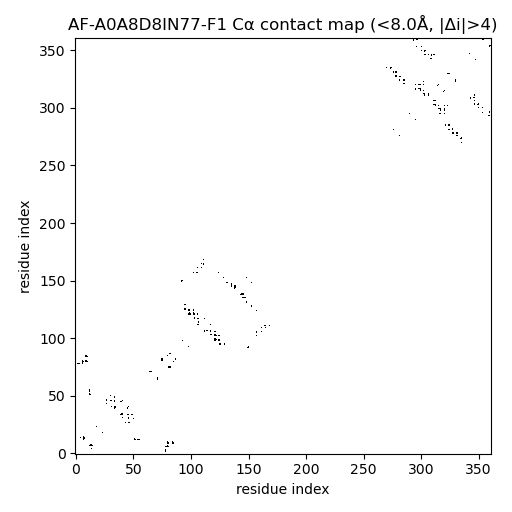ATOM 1534 C C . CYS A 1 189 ? -25.358 2.917 27.074 1.00 95.56 189 CYS A C 1
ATOM 1536 O O . CYS A 1 189 ? -25.868 2.842 28.188 1.00 95.56 189 CYS A O 1
ATOM 1538 N N . ALA A 1 190 ? -25.661 3.892 26.212 1.00 96.19 190 ALA A N 1
ATOM 1539 C CA . ALA A 1 190 ? -26.672 4.905 26.503 1.00 96.19 190 ALA A CA 1
ATOM 1540 C C . ALA A 1 190 ? -28.053 4.262 26.709 1.00 96.19 190 ALA A C 1
ATOM 1542 O O . ALA A 1 190 ? -28.684 4.507 27.734 1.00 96.19 190 ALA A O 1
ATOM 1543 N N . GLU A 1 191 ? -28.462 3.350 25.821 1.00 95.75 191 GLU A N 1
ATOM 1544 C CA . GLU A 1 191 ? -29.723 2.608 25.967 1.00 95.75 191 GLU A CA 1
ATOM 1545 C C . GLU A 1 191 ? -29.765 1.767 27.256 1.00 95.75 191 GLU A C 1
ATOM 1547 O O . GLU A 1 191 ? -30.778 1.732 27.960 1.00 95.75 191 GLU A O 1
ATOM 1552 N N . GLN A 1 192 ? -28.657 1.106 27.611 1.00 94.94 192 GLN A N 1
ATOM 1553 C CA . GLN A 1 192 ? -28.566 0.333 28.855 1.00 94.94 192 GLN A CA 1
ATOM 1554 C C . GLN A 1 192 ? -28.651 1.222 30.099 1.00 94.94 192 GLN A C 1
ATOM 1556 O O . GLN A 1 192 ? -29.317 0.855 31.070 1.00 94.94 192 GLN A O 1
ATOM 1561 N N . VAL A 1 193 ? -27.995 2.385 30.085 1.00 95.75 193 VAL A N 1
ATOM 1562 C CA . VAL A 1 193 ? -28.045 3.350 31.191 1.00 95.75 193 VAL A CA 1
ATOM 1563 C C . VAL A 1 193 ? -29.457 3.902 31.356 1.00 95.75 193 VAL A C 1
ATOM 1565 O O . VAL A 1 193 ? -29.939 3.946 32.487 1.00 95.75 193 VAL A O 1
ATOM 1568 N N . ASP A 1 194 ? -30.150 4.236 30.268 1.00 95.19 194 ASP A N 1
ATOM 1569 C CA . ASP A 1 194 ? -31.541 4.697 30.318 1.00 95.19 194 ASP A CA 1
ATOM 1570 C C . ASP A 1 194 ? -32.462 3.625 30.929 1.00 95.19 194 ASP A C 1
ATOM 1572 O O . ASP A 1 194 ? -33.270 3.913 31.817 1.00 95.19 194 ASP A O 1
ATOM 1576 N N . SER A 1 195 ? -32.287 2.353 30.546 1.00 94.19 195 SER A N 1
ATOM 1577 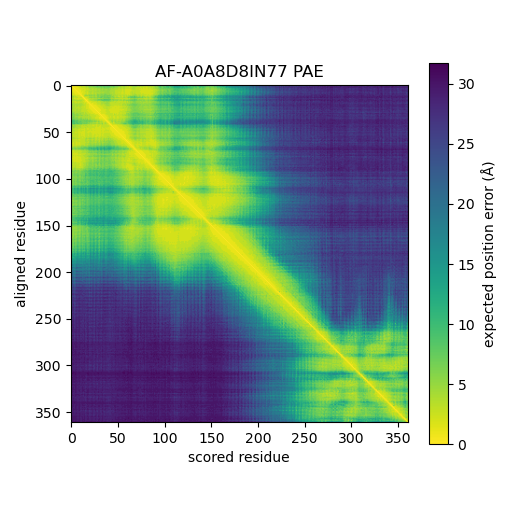C CA . SER A 1 195 ? -33.024 1.238 31.157 1.00 94.19 195 SER A CA 1
ATOM 1578 C C . SER A 1 195 ? -32.709 1.067 32.648 1.00 94.19 195 SER A C 1
ATOM 1580 O O . SER A 1 195 ? -33.614 0.785 33.437 1.00 94.19 195 SER A O 1
ATOM 1582 N N . LEU A 1 196 ? -31.444 1.205 33.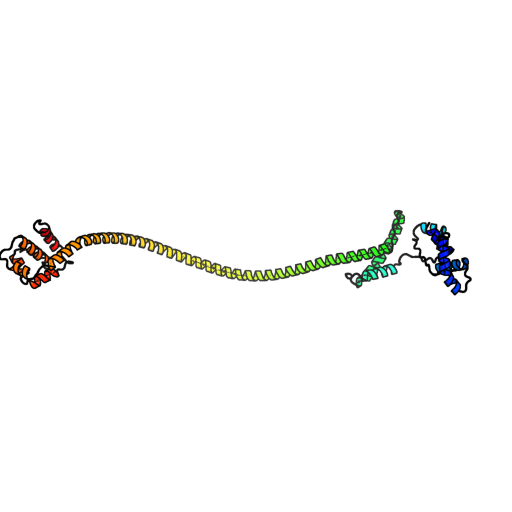053 1.00 94.06 196 LEU A N 1
ATOM 1583 C CA . LEU A 1 196 ? -31.041 1.101 34.458 1.00 94.06 196 LEU A CA 1
ATOM 1584 C C . LEU A 1 196 ? -31.592 2.260 35.293 1.00 94.06 196 LEU A C 1
ATOM 1586 O O . LEU A 1 196 ? -32.004 2.039 36.430 1.00 94.06 196 LEU A O 1
ATOM 1590 N N . GLN A 1 197 ? -31.652 3.474 34.740 1.00 93.00 197 GLN A N 1
ATOM 1591 C CA . GLN A 1 197 ? -32.260 4.625 35.411 1.00 93.00 197 GLN A CA 1
ATOM 1592 C C . GLN A 1 197 ? -33.752 4.402 35.680 1.00 93.00 197 GLN A C 1
ATOM 1594 O O . GLN A 1 197 ? -34.223 4.703 36.777 1.00 93.00 197 GLN A O 1
ATOM 1599 N N . LEU A 1 198 ? -34.486 3.819 34.725 1.00 93.69 198 LEU A N 1
ATOM 1600 C CA . LEU A 1 198 ? -35.894 3.456 34.922 1.00 93.69 198 LEU A CA 1
ATOM 1601 C C . LEU A 1 198 ? -36.067 2.415 36.038 1.00 93.69 198 LEU A C 1
ATOM 1603 O O . LEU A 1 198 ? -36.913 2.591 36.916 1.00 93.69 198 LEU A O 1
ATOM 1607 N N . GLN A 1 199 ? -35.240 1.365 36.045 1.00 92.75 199 GLN A N 1
ATOM 1608 C CA . GLN A 1 199 ? -35.270 0.342 37.098 1.00 92.75 199 GLN A CA 1
ATOM 1609 C C . GLN A 1 199 ? -34.915 0.918 38.473 1.00 92.75 199 GLN A C 1
ATOM 1611 O O . GLN A 1 199 ? -35.561 0.585 39.467 1.00 92.75 199 GLN A O 1
ATOM 1616 N N . LEU A 1 200 ? -33.914 1.800 38.541 1.00 92.75 200 LEU A N 1
ATOM 1617 C CA . LEU A 1 200 ? -33.508 2.452 39.782 1.00 92.75 200 LEU A CA 1
ATOM 1618 C C . LEU A 1 200 ? -34.641 3.318 40.344 1.00 92.75 200 LEU A C 1
ATOM 1620 O O . LEU A 1 200 ? -34.940 3.225 41.532 1.00 92.75 200 LEU A O 1
ATOM 1624 N N . ALA A 1 201 ? -35.320 4.092 39.492 1.00 93.38 201 ALA A N 1
ATOM 1625 C CA . ALA A 1 201 ? -36.461 4.907 39.899 1.00 93.38 201 ALA A CA 1
ATOM 1626 C C . ALA A 1 201 ? -37.613 4.056 40.471 1.00 93.38 201 ALA A C 1
ATOM 1628 O O . ALA A 1 201 ? -38.219 4.426 41.479 1.00 93.38 201 ALA A O 1
ATOM 1629 N N . GLU A 1 202 ? -37.900 2.891 39.879 1.00 93.06 202 GLU A N 1
ATOM 1630 C CA . GLU A 1 202 ? -38.893 1.953 40.419 1.00 93.06 202 GLU A CA 1
ATOM 1631 C C . GLU A 1 202 ? -38.452 1.379 41.778 1.00 93.06 202 GLU A C 1
ATOM 1633 O O . GLU A 1 202 ? -39.227 1.368 42.743 1.00 93.06 202 GLU A O 1
ATOM 1638 N N . GLN A 1 203 ? -37.189 0.958 41.889 1.00 91.31 203 GLN A N 1
ATOM 1639 C CA . GLN A 1 203 ? -36.635 0.415 43.128 1.00 91.31 203 GLN A CA 1
ATOM 1640 C C . GLN A 1 203 ? -36.592 1.443 44.263 1.00 91.31 203 GLN A C 1
ATOM 1642 O O . GLN A 1 203 ? -36.892 1.083 45.401 1.00 91.31 203 GLN A O 1
ATOM 1647 N N . GLU A 1 204 ? -36.297 2.716 43.990 1.00 91.50 204 GLU A N 1
ATOM 1648 C CA . GLU A 1 204 ? -36.330 3.786 44.996 1.00 91.50 204 GLU A CA 1
ATOM 1649 C C . GLU A 1 204 ? -37.725 3.951 45.617 1.00 91.50 204 GLU A C 1
ATOM 1651 O O . GLU A 1 204 ? -37.859 4.112 46.836 1.00 91.50 204 GLU A O 1
ATOM 1656 N N . VAL A 1 205 ? -38.788 3.850 44.809 1.00 93.88 205 VAL A N 1
ATOM 1657 C CA . VAL A 1 205 ? -40.173 3.911 45.301 1.00 93.88 205 VAL A CA 1
ATOM 1658 C C . VAL A 1 205 ? -40.483 2.720 46.210 1.00 93.88 205 VAL A C 1
ATOM 1660 O O . VAL A 1 205 ? -41.078 2.896 47.281 1.00 93.88 205 VAL A O 1
ATOM 1663 N N . VAL A 1 206 ? -40.073 1.511 45.814 1.00 92.44 206 VAL A N 1
ATOM 1664 C CA . VAL A 1 206 ? -40.259 0.292 46.618 1.00 92.44 206 VAL A CA 1
ATOM 1665 C C . VAL A 1 206 ? -39.470 0.375 47.925 1.00 92.44 206 VAL A C 1
ATOM 1667 O O . VAL A 1 206 ? -40.029 0.110 48.992 1.00 92.44 206 VAL A O 1
ATOM 1670 N N . LEU A 1 207 ? -38.208 0.803 47.866 1.00 92.19 207 LEU A N 1
ATOM 1671 C CA . LEU A 1 207 ? -37.338 0.969 49.027 1.00 92.19 207 LEU A CA 1
ATOM 1672 C C . LEU A 1 207 ? -37.937 1.967 50.020 1.00 92.19 207 LEU A C 1
ATOM 1674 O O . LEU A 1 207 ? -37.987 1.694 51.216 1.00 92.19 207 LEU A O 1
ATOM 1678 N N . LYS A 1 208 ? -38.466 3.097 49.536 1.00 92.69 208 LYS A N 1
ATOM 1679 C CA . LYS A 1 208 ? -39.112 4.100 50.390 1.00 92.69 208 LYS A CA 1
ATOM 1680 C C . LYS A 1 208 ? -40.336 3.536 51.112 1.00 92.69 208 LYS A C 1
ATOM 1682 O O . LYS A 1 208 ? -40.496 3.789 52.305 1.00 92.69 208 LYS A O 1
ATOM 1687 N N . LYS A 1 209 ? -41.175 2.744 50.430 1.00 92.00 209 LYS A N 1
ATOM 1688 C CA . LYS A 1 209 ? -42.308 2.048 51.071 1.00 92.00 209 LYS A CA 1
ATOM 1689 C C . LYS A 1 209 ? -41.828 1.041 52.116 1.00 92.00 209 LYS A C 1
ATOM 1691 O O . LYS A 1 209 ? -42.341 1.040 53.231 1.00 92.00 209 LYS A O 1
ATOM 1696 N N . LYS A 1 210 ? -40.821 0.227 51.789 1.00 91.50 210 LYS A N 1
ATOM 1697 C CA . LYS A 1 210 ? -40.275 -0.785 52.704 1.00 91.50 210 LYS A CA 1
ATOM 1698 C C . LYS A 1 210 ? -39.599 -0.175 53.928 1.00 91.50 210 LYS A C 1
ATOM 1700 O O . LYS A 1 210 ? -39.823 -0.667 55.026 1.00 91.50 210 LYS A O 1
ATOM 1705 N N . ASN A 1 211 ? -38.866 0.925 53.771 1.00 90.12 211 ASN A N 1
ATOM 1706 C CA . ASN A 1 211 ? -38.304 1.673 54.898 1.00 90.12 211 ASN A CA 1
ATOM 1707 C C . ASN A 1 211 ? -39.409 2.243 55.794 1.00 90.12 211 ASN A C 1
ATOM 1709 O O . ASN A 1 211 ? -39.336 2.097 57.006 1.00 90.12 211 ASN A O 1
ATOM 1713 N N . GLN A 1 212 ? -40.484 2.799 55.222 1.00 91.62 212 GLN A N 1
ATOM 1714 C CA . GLN A 1 212 ? -41.634 3.253 56.014 1.00 91.62 212 GLN A CA 1
ATOM 1715 C C . GLN A 1 212 ? -42.333 2.108 56.763 1.00 91.62 212 GLN A C 1
ATOM 1717 O O . GLN A 1 212 ? -42.799 2.302 57.885 1.00 91.62 212 GLN A O 1
ATOM 1722 N N . GLU A 1 213 ? -42.447 0.928 56.150 1.00 89.62 213 GLU A N 1
ATOM 1723 C CA . GLU A 1 213 ? -42.964 -0.278 56.807 1.00 89.62 213 GLU A CA 1
ATOM 1724 C C . GLU A 1 213 ? -42.037 -0.737 57.942 1.00 89.62 213 GLU A C 1
ATOM 1726 O O . GLU A 1 213 ? -42.515 -1.001 59.045 1.00 89.62 213 GLU A O 1
ATOM 1731 N N . ALA A 1 214 ? -40.723 -0.770 57.707 1.00 88.50 214 ALA A N 1
ATOM 1732 C CA . ALA A 1 214 ? -39.723 -1.138 58.704 1.00 88.50 214 ALA A CA 1
ATOM 1733 C C . ALA A 1 214 ? -39.703 -0.158 59.889 1.00 88.50 214 ALA A C 1
ATOM 1735 O O . ALA A 1 214 ? -39.755 -0.597 61.033 1.00 88.50 214 ALA A O 1
ATOM 1736 N N . ASP A 1 215 ? -39.735 1.154 59.639 1.00 90.25 215 ASP A N 1
ATOM 1737 C CA . ASP A 1 215 ? -39.797 2.185 60.683 1.00 90.25 215 ASP A CA 1
ATOM 1738 C C . ASP A 1 215 ? -41.051 2.045 61.557 1.00 90.25 215 ASP A C 1
ATOM 1740 O O . ASP A 1 215 ? -41.004 2.251 62.773 1.00 90.25 215 ASP A O 1
ATOM 1744 N N . LYS A 1 216 ? -42.194 1.677 60.959 1.00 90.00 216 LYS A N 1
ATOM 1745 C CA . LYS A 1 216 ? -43.415 1.363 61.718 1.00 90.00 216 LYS A CA 1
ATOM 1746 C C . LYS A 1 216 ? -43.222 0.115 62.572 1.00 90.00 216 LYS A C 1
ATOM 1748 O O . LYS A 1 216 ? -43.594 0.133 63.742 1.00 90.00 216 LYS A O 1
ATOM 1753 N N . LEU A 1 217 ? -42.632 -0.938 62.009 1.00 86.69 217 LEU A N 1
ATOM 1754 C CA . LEU A 1 217 ? -42.377 -2.185 62.724 1.00 86.69 217 LEU A CA 1
ATOM 1755 C C . LEU A 1 217 ? -41.441 -1.964 63.919 1.00 86.69 217 LEU A C 1
ATOM 1757 O O . LEU A 1 217 ? -41.727 -2.447 65.007 1.00 86.69 217 LEU A O 1
ATOM 1761 N N . ILE A 1 218 ? -40.379 -1.168 63.751 1.00 87.69 218 ILE A N 1
ATOM 1762 C CA . ILE A 1 218 ? -39.441 -0.814 64.827 1.00 87.69 218 ILE A CA 1
ATOM 1763 C C . ILE A 1 218 ? -40.175 -0.133 65.986 1.00 87.69 218 ILE A C 1
ATOM 1765 O O . ILE A 1 218 ? -39.915 -0.453 67.143 1.00 87.69 218 ILE A O 1
ATOM 1769 N N . LYS A 1 219 ? -41.122 0.772 65.703 1.00 88.56 219 LYS A N 1
ATOM 1770 C CA . LYS A 1 219 ? -41.924 1.419 66.755 1.00 88.56 219 LYS A CA 1
ATOM 1771 C C . LYS A 1 219 ? -42.809 0.428 67.509 1.00 88.56 219 LYS A C 1
ATOM 1773 O O . LYS A 1 219 ? -42.894 0.518 68.729 1.00 88.56 219 LYS A O 1
ATOM 1778 N N . VAL A 1 220 ? -43.449 -0.502 66.797 1.00 87.31 220 VAL A N 1
ATOM 1779 C CA . VAL A 1 220 ? -44.296 -1.539 67.412 1.00 87.31 220 VAL A CA 1
ATOM 1780 C C . VAL A 1 220 ? -43.452 -2.471 68.276 1.00 87.31 220 VAL A C 1
ATOM 1782 O O . VAL A 1 220 ? -43.752 -2.637 69.452 1.00 87.31 220 VAL A O 1
ATOM 1785 N N . VAL A 1 221 ? -42.348 -2.992 67.735 1.00 86.50 221 VAL A N 1
ATOM 1786 C CA . VAL A 1 221 ? -41.431 -3.878 68.466 1.00 86.50 221 VAL A CA 1
ATOM 1787 C C . VAL A 1 221 ? -40.811 -3.163 69.666 1.00 86.50 221 VAL A C 1
ATOM 1789 O O . VAL A 1 221 ? -40.664 -3.770 70.719 1.00 86.50 221 VAL A O 1
ATOM 1792 N N . GLY A 1 222 ? -40.478 -1.874 69.553 1.00 86.38 222 GLY A N 1
ATOM 1793 C CA . GLY A 1 222 ? -40.002 -1.075 70.684 1.00 86.38 222 GLY A CA 1
ATOM 1794 C C . GLY A 1 222 ? -41.026 -1.004 71.820 1.00 86.38 222 GLY A C 1
ATOM 1795 O O . GLY A 1 222 ? -40.683 -1.280 72.968 1.00 86.38 222 GLY A O 1
ATOM 1796 N N . ALA A 1 223 ? -42.289 -0.707 71.497 1.00 86.12 223 ALA A N 1
ATOM 1797 C CA . ALA A 1 223 ? -43.374 -0.660 72.476 1.00 86.12 223 ALA A CA 1
ATOM 1798 C C . ALA A 1 223 ? -43.672 -2.039 73.093 1.00 86.12 223 ALA A C 1
ATOM 1800 O O . ALA A 1 223 ? -43.832 -2.152 74.308 1.00 86.12 223 ALA A O 1
ATOM 1801 N N . GLU A 1 224 ? -43.699 -3.096 72.278 1.00 83.12 224 GLU A N 1
ATOM 1802 C CA . GLU A 1 224 ? -43.887 -4.470 72.753 1.00 83.12 224 GLU A CA 1
ATOM 1803 C C . GLU A 1 224 ? -42.729 -4.921 73.648 1.00 83.12 224 GLU A C 1
ATOM 1805 O O . GLU A 1 224 ? -42.966 -5.492 74.707 1.00 83.12 224 GLU A O 1
ATOM 1810 N N . ASN A 1 225 ? -41.479 -4.618 73.290 1.00 83.62 225 ASN A N 1
ATOM 1811 C CA . ASN A 1 225 ? -40.316 -4.992 74.092 1.00 83.62 225 ASN A CA 1
ATOM 1812 C C . ASN A 1 225 ? -40.289 -4.252 75.442 1.00 83.62 225 ASN A C 1
ATOM 1814 O O . ASN A 1 225 ? -39.927 -4.839 76.458 1.00 83.62 225 ASN A O 1
ATOM 1818 N N . GLU A 1 226 ? -40.739 -2.992 75.498 1.00 85.75 226 GLU A N 1
ATOM 1819 C CA . GLU A 1 226 ? -40.943 -2.288 76.772 1.00 85.75 226 GLU A CA 1
ATOM 1820 C C . GLU A 1 226 ? -42.016 -2.956 77.644 1.00 85.75 226 GLU A C 1
ATOM 1822 O O . GLU A 1 226 ? -41.831 -3.080 78.858 1.00 85.75 226 GLU A O 1
ATOM 1827 N N . MET A 1 227 ? -43.130 -3.400 77.051 1.00 81.12 227 MET A N 1
ATOM 1828 C CA . MET A 1 227 ? -44.170 -4.139 77.774 1.00 81.12 227 MET A CA 1
ATOM 1829 C C . MET A 1 227 ? -43.645 -5.483 78.287 1.00 81.12 227 MET A C 1
ATOM 1831 O O . MET A 1 227 ? -43.760 -5.766 79.479 1.00 81.12 227 MET A O 1
ATOM 1835 N N . VAL A 1 228 ? -42.984 -6.256 77.423 1.00 82.56 228 VAL A N 1
ATOM 1836 C CA . VAL A 1 228 ? -42.363 -7.539 77.775 1.00 82.56 228 VAL A CA 1
ATOM 1837 C C . VAL A 1 228 ? -41.317 -7.357 78.872 1.00 82.56 228 VAL A C 1
ATOM 1839 O O . VAL A 1 228 ? -41.267 -8.157 79.801 1.00 82.56 228 VAL A O 1
ATOM 1842 N N . GLN A 1 229 ? -40.504 -6.299 78.833 1.00 82.38 229 GLN A N 1
ATOM 1843 C CA . GLN A 1 229 ? -39.512 -6.049 79.876 1.00 82.38 229 GLN A CA 1
ATOM 1844 C C . GLN A 1 229 ? -40.165 -5.705 81.223 1.00 82.38 229 GLN A C 1
ATOM 1846 O O . GLN A 1 229 ? -39.682 -6.162 82.260 1.00 82.38 229 GLN A O 1
ATOM 1851 N N . LYS A 1 230 ? -41.269 -4.943 81.233 1.00 84.25 230 LYS A N 1
ATOM 1852 C CA . LYS A 1 230 ? -42.045 -4.681 82.460 1.00 84.25 230 LYS A CA 1
ATOM 1853 C C . LYS A 1 230 ? -42.617 -5.971 83.039 1.00 84.25 230 LYS A C 1
ATOM 1855 O O . LYS A 1 230 ? -42.488 -6.206 84.238 1.00 84.25 230 LYS A O 1
ATOM 1860 N N . GLU A 1 231 ? -43.195 -6.814 82.193 1.00 80.44 231 GLU A N 1
ATOM 1861 C CA . GLU A 1 231 ? -43.811 -8.073 82.610 1.00 80.44 231 GLU A CA 1
ATOM 1862 C C . GLU A 1 231 ? -42.764 -9.100 83.062 1.00 80.44 231 GLU A C 1
ATOM 1864 O O . GLU A 1 231 ? -42.934 -9.745 84.093 1.00 80.44 231 GLU A O 1
ATOM 1869 N N . LYS A 1 232 ? -41.607 -9.160 82.391 1.00 81.69 232 LYS A N 1
ATOM 1870 C CA . LYS A 1 232 ? -40.449 -9.959 82.815 1.00 81.69 232 LYS A CA 1
ATOM 1871 C C . LYS A 1 232 ? -39.900 -9.504 84.166 1.00 81.69 232 LYS A C 1
ATOM 1873 O O . LYS A 1 232 ? -39.576 -10.344 85.000 1.00 81.69 232 LYS A O 1
ATOM 1878 N N . ASN A 1 233 ? -39.796 -8.194 84.397 1.00 82.75 233 ASN A N 1
ATOM 1879 C CA . ASN A 1 233 ? -39.356 -7.658 85.686 1.00 82.75 233 ASN A CA 1
ATOM 1880 C C . ASN A 1 233 ? -40.354 -8.004 86.802 1.00 82.75 233 ASN A C 1
ATOM 1882 O O . ASN A 1 233 ? -39.936 -8.362 87.899 1.00 82.75 233 ASN A O 1
ATOM 1886 N N . PHE A 1 234 ? -41.657 -7.940 86.515 1.00 81.12 234 PHE A N 1
ATOM 1887 C CA . PHE A 1 234 ? -42.703 -8.343 87.454 1.00 81.12 234 PHE A CA 1
ATOM 1888 C C . PHE A 1 234 ? -42.644 -9.847 87.765 1.00 81.12 234 PHE A C 1
ATOM 1890 O O . PHE A 1 234 ? -42.630 -10.232 88.932 1.00 81.12 234 PHE A O 1
ATOM 1897 N N . ALA A 1 235 ? -42.522 -10.692 86.739 1.00 79.81 235 ALA A N 1
ATOM 1898 C CA . ALA A 1 235 ? -42.399 -12.138 86.895 1.00 79.81 235 ALA A CA 1
ATOM 1899 C C . ALA A 1 235 ? -41.139 -12.536 87.681 1.00 79.81 235 ALA A C 1
ATOM 1901 O O . ALA A 1 235 ? -41.218 -13.390 88.557 1.00 79.81 235 ALA A O 1
ATOM 1902 N N . ALA A 1 236 ? -39.994 -11.892 87.429 1.00 81.75 236 ALA A N 1
ATOM 1903 C CA . ALA A 1 236 ? -38.758 -12.142 88.171 1.00 81.75 236 ALA A CA 1
ATOM 1904 C C . ALA A 1 236 ? -38.871 -11.761 89.659 1.00 81.75 236 ALA A C 1
ATOM 1906 O O . ALA A 1 236 ? -38.260 -12.402 90.516 1.00 81.75 236 ALA A O 1
ATOM 1907 N N . GLU A 1 237 ? -39.645 -10.720 89.976 1.00 82.69 237 GLU A N 1
ATOM 1908 C CA . GLU A 1 237 ? -39.903 -10.320 91.359 1.00 82.69 237 GLU A CA 1
ATOM 1909 C C . GLU A 1 237 ? -40.836 -11.311 92.069 1.00 82.69 237 GLU A C 1
ATOM 1911 O O . GLU A 1 237 ? -40.571 -11.696 93.207 1.00 82.69 237 GLU A O 1
ATOM 1916 N N . GLU A 1 238 ? -41.879 -11.797 91.390 1.00 75.69 238 GLU A N 1
ATOM 1917 C CA . GLU A 1 238 ? -42.731 -12.867 91.924 1.00 75.69 238 GLU A CA 1
ATOM 1918 C C . GLU A 1 238 ? -41.971 -14.192 92.084 1.00 75.69 238 GLU A C 1
ATOM 1920 O O . GLU A 1 238 ? -42.088 -14.843 93.121 1.00 75.69 238 GLU A O 1
ATOM 1925 N N . GLU A 1 239 ? -41.110 -14.562 91.133 1.00 77.25 239 GLU A N 1
ATOM 1926 C CA . GLU A 1 239 ? -40.287 -15.774 91.219 1.00 77.25 239 GLU A CA 1
ATOM 1927 C C . GLU A 1 239 ? -39.390 -15.764 92.468 1.00 77.25 239 GLU A C 1
ATOM 1929 O O . GLU A 1 239 ? -39.224 -16.784 93.137 1.00 77.25 239 GLU A O 1
ATOM 1934 N N . LYS A 1 240 ? -38.825 -14.606 92.838 1.00 81.31 240 LYS A N 1
ATOM 1935 C CA . LYS A 1 240 ? -38.057 -14.475 94.087 1.00 81.31 240 LYS A CA 1
ATOM 1936 C C . LYS A 1 240 ? -38.912 -14.733 95.322 1.00 81.31 240 LYS A C 1
ATOM 1938 O O . LYS A 1 240 ? -38.440 -15.410 96.231 1.00 81.31 240 LYS A O 1
ATOM 1943 N N . LYS A 1 241 ? -40.144 -14.220 95.364 1.00 80.25 241 LYS A N 1
ATOM 1944 C CA . LYS A 1 241 ? -41.046 -14.428 96.507 1.00 80.25 241 LYS A CA 1
ATOM 1945 C C . LYS A 1 241 ? -41.448 -15.891 96.645 1.00 80.25 241 LYS A C 1
ATOM 1947 O O . LYS A 1 241 ? -41.423 -16.419 97.752 1.00 80.25 241 LYS A O 1
ATOM 1952 N N . VAL A 1 242 ? -41.759 -16.555 95.532 1.00 75.94 242 VAL A N 1
ATOM 1953 C CA . VAL A 1 242 ? -42.124 -17.980 95.531 1.00 75.94 242 VAL A CA 1
ATOM 1954 C C . VAL A 1 242 ? -40.957 -18.847 96.009 1.00 75.94 242 VAL A C 1
ATOM 1956 O O . VAL A 1 242 ? -41.165 -19.727 96.838 1.00 75.94 242 VAL A O 1
ATOM 1959 N N . ARG A 1 243 ? -39.723 -18.547 95.588 1.00 78.44 243 ARG A N 1
ATOM 1960 C CA . ARG A 1 243 ? -38.514 -19.280 96.008 1.00 78.44 243 ARG A CA 1
ATOM 1961 C C . ARG A 1 243 ? -38.293 -19.253 97.525 1.00 78.44 243 ARG A C 1
ATOM 1963 O O . ARG A 1 243 ? -37.948 -20.270 98.113 1.00 78.44 243 ARG A O 1
ATOM 1970 N N . VAL A 1 244 ? -38.543 -18.108 98.168 1.00 81.50 244 VAL A N 1
ATOM 1971 C CA . VAL A 1 244 ? -38.450 -17.972 99.635 1.00 81.50 244 VAL A CA 1
ATOM 1972 C C . VAL A 1 244 ? -39.492 -18.845 100.340 1.00 81.50 244 VAL A C 1
ATOM 1974 O O . VAL A 1 244 ? -39.201 -19.456 101.366 1.00 81.50 244 VAL A O 1
ATOM 1977 N N . ILE A 1 245 ? -40.704 -18.925 99.787 1.00 75.88 245 ILE A N 1
ATOM 1978 C CA . ILE A 1 245 ? -41.775 -19.769 100.333 1.00 75.88 245 ILE A CA 1
ATOM 1979 C C . ILE A 1 245 ? -41.426 -21.255 100.160 1.00 75.88 245 ILE A C 1
ATOM 1981 O O . ILE A 1 245 ? -41.637 -22.044 101.078 1.00 75.88 245 ILE A O 1
ATOM 1985 N N . GLU A 1 246 ? -40.864 -21.639 99.015 1.00 74.12 246 GLU A N 1
ATOM 1986 C CA . GLU A 1 246 ? -40.453 -23.018 98.732 1.00 74.12 246 GLU A CA 1
ATOM 1987 C C . GLU A 1 246 ? -39.352 -23.508 99.689 1.00 74.12 246 GLU A C 1
ATOM 1989 O O . GLU A 1 246 ? -39.452 -24.613 100.228 1.00 74.12 246 GLU A O 1
ATOM 1994 N N . GLU A 1 247 ? -38.347 -22.674 99.976 1.00 78.69 247 GLU A N 1
ATOM 1995 C CA . GLU A 1 247 ? -37.282 -22.999 100.936 1.00 78.69 247 GLU A CA 1
ATOM 1996 C C . GLU A 1 247 ? -37.820 -23.204 102.367 1.00 78.69 247 GLU A C 1
ATOM 1998 O O . GLU A 1 247 ? -37.425 -24.159 103.043 1.00 78.69 247 GLU A O 1
ATOM 2003 N N . ASP A 1 248 ? -38.761 -22.366 102.819 1.00 75.56 248 ASP A N 1
ATOM 2004 C CA . ASP A 1 248 ? -39.376 -22.482 104.153 1.00 75.56 248 ASP A CA 1
ATOM 2005 C C . ASP A 1 248 ? -40.246 -23.746 104.286 1.00 75.56 248 ASP A C 1
ATOM 2007 O O . ASP A 1 248 ? -40.194 -24.455 105.297 1.00 75.56 248 ASP A O 1
ATOM 2011 N N . VAL A 1 249 ? -41.017 -24.084 103.248 1.00 74.94 249 VAL A N 1
ATOM 2012 C CA . VAL A 1 249 ? -41.836 -25.307 103.227 1.00 74.94 249 VAL A CA 1
ATOM 2013 C C . VAL A 1 249 ? -40.955 -26.560 103.173 1.00 74.94 249 VAL A C 1
ATOM 2015 O O . VAL A 1 249 ? -41.209 -27.520 103.906 1.00 74.94 249 VAL A O 1
ATOM 2018 N N . GLY A 1 250 ? -39.882 -26.546 102.377 1.00 74.50 250 GLY A N 1
ATOM 2019 C CA . GLY A 1 250 ? -38.936 -27.659 102.283 1.00 74.50 250 GLY A CA 1
ATOM 2020 C C . GLY A 1 250 ? -38.207 -27.950 103.599 1.00 74.50 250 GLY A C 1
ATOM 2021 O O . GLY A 1 250 ? -37.990 -29.115 103.943 1.00 74.50 250 GLY A O 1
ATOM 2022 N N . ALA A 1 251 ? -37.868 -26.914 104.373 1.00 76.75 251 ALA A N 1
ATOM 2023 C CA . ALA A 1 251 ? -37.259 -27.078 105.692 1.00 76.75 251 ALA A CA 1
ATOM 2024 C C . ALA A 1 251 ? -38.221 -27.734 106.697 1.00 76.75 251 ALA A C 1
ATOM 2026 O O . ALA A 1 251 ? -37.824 -28.645 107.426 1.00 76.75 251 ALA A O 1
ATOM 2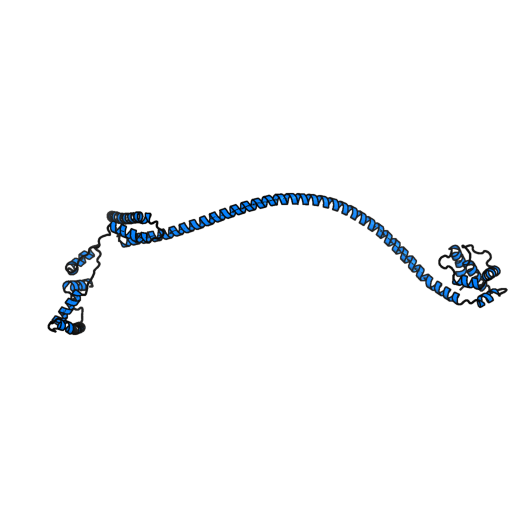027 N N . LYS A 1 252 ? -39.495 -27.322 106.706 1.00 72.50 252 LYS A N 1
ATOM 2028 C CA . LYS A 1 252 ? -40.512 -27.871 107.620 1.00 72.50 252 LYS A CA 1
ATOM 2029 C C . LYS A 1 252 ? -40.860 -29.328 107.313 1.00 72.50 252 LYS A C 1
ATOM 2031 O O . LYS A 1 252 ? -41.033 -30.107 108.244 1.00 72.50 252 LYS A O 1
ATOM 2036 N N . ALA A 1 253 ? -40.895 -29.716 106.037 1.00 72.25 253 ALA A N 1
ATOM 2037 C CA . ALA A 1 253 ? -41.172 -31.098 105.640 1.00 72.25 253 ALA A CA 1
ATOM 2038 C C . ALA A 1 253 ? -40.108 -32.087 106.157 1.00 72.25 253 ALA A C 1
ATOM 2040 O O . ALA A 1 253 ? -40.454 -33.134 106.702 1.00 72.25 253 ALA A O 1
ATOM 2041 N N . LYS A 1 254 ? -38.818 -31.726 106.069 1.00 73.31 254 LYS A N 1
ATOM 2042 C CA . LYS A 1 254 ? -37.711 -32.589 106.520 1.00 73.31 254 LYS A CA 1
ATOM 2043 C C . LYS A 1 254 ? -37.729 -32.868 108.023 1.00 73.31 254 LYS A C 1
ATOM 2045 O O . LYS A 1 254 ? -37.392 -33.972 108.437 1.00 73.31 254 LYS A O 1
ATOM 2050 N N . VAL A 1 255 ? -38.125 -31.884 108.831 1.00 73.56 255 VAL A N 1
ATOM 2051 C CA . VAL A 1 255 ? -38.190 -32.036 110.294 1.00 73.56 255 VAL A CA 1
ATOM 2052 C C . VAL A 1 255 ? -39.286 -33.029 110.692 1.00 73.56 255 VAL A C 1
ATOM 2054 O O . VAL A 1 255 ? -39.056 -33.886 111.539 1.00 73.56 255 VAL A O 1
ATOM 2057 N N . CYS A 1 256 ? -40.455 -32.977 110.048 1.00 68.06 256 CYS A N 1
ATOM 2058 C CA . CYS A 1 256 ? -41.552 -33.899 110.353 1.00 68.06 256 CYS A CA 1
ATOM 2059 C C . CYS A 1 256 ? -41.249 -35.356 109.959 1.00 68.06 256 CYS A C 1
ATOM 2061 O O . CYS A 1 256 ? -41.698 -36.283 110.632 1.00 68.06 256 CYS A O 1
ATOM 2063 N N . GLU A 1 257 ? -40.483 -35.570 108.889 1.00 69.88 257 GLU A N 1
ATOM 2064 C CA . GLU A 1 257 ? -40.161 -36.909 108.381 1.00 69.88 257 GLU A CA 1
ATOM 2065 C C . GLU A 1 257 ? -39.158 -37.659 109.284 1.00 69.88 257 GLU A C 1
ATOM 2067 O O . GLU A 1 257 ? -39.274 -38.871 109.483 1.00 69.88 257 GLU A O 1
ATOM 2072 N N . GLU A 1 258 ? -38.213 -36.946 109.913 1.00 73.69 258 GLU A N 1
ATOM 2073 C CA . GLU A 1 258 ? -37.280 -37.543 110.883 1.00 73.69 258 GLU A CA 1
ATOM 2074 C C . GLU A 1 258 ? -37.961 -38.005 112.178 1.00 73.69 258 GLU A C 1
ATOM 2076 O O . GLU A 1 258 ? -37.559 -39.026 112.751 1.00 73.69 258 GLU A O 1
ATOM 2081 N N . ASP A 1 259 ? -38.979 -37.277 112.639 1.00 68.44 259 ASP A N 1
ATOM 2082 C CA . ASP A 1 259 ? -39.710 -37.616 113.862 1.00 68.44 259 ASP A CA 1
ATOM 2083 C C . ASP A 1 259 ? -40.619 -38.840 113.665 1.00 68.44 259 ASP A C 1
ATOM 2085 O O . ASP A 1 259 ? -40.689 -39.699 114.549 1.00 68.44 259 ASP A O 1
ATOM 2089 N N . LEU A 1 260 ? -41.227 -39.000 112.483 1.00 68.69 260 LEU A N 1
ATOM 2090 C CA . LEU A 1 260 ? -42.040 -40.176 112.147 1.00 68.69 260 LEU A CA 1
ATOM 2091 C C . LEU A 1 260 ? -41.213 -41.474 112.185 1.00 68.69 260 LEU A C 1
ATOM 2093 O O . LEU A 1 260 ? -41.626 -42.472 112.778 1.00 68.69 260 LEU A O 1
ATOM 2097 N N . ARG A 1 261 ? -39.990 -41.439 111.641 1.00 70.88 261 ARG A N 1
ATOM 2098 C CA . ARG A 1 261 ? -39.106 -42.613 111.534 1.00 70.88 261 ARG A CA 1
ATOM 2099 C C . ARG A 1 261 ? -38.680 -43.192 112.890 1.00 70.88 261 ARG A C 1
ATOM 2101 O O . ARG A 1 261 ? -38.329 -44.366 112.979 1.00 70.88 261 ARG A O 1
ATOM 2108 N N . LYS A 1 262 ? -38.669 -42.382 113.955 1.00 71.31 262 LYS A N 1
ATOM 2109 C CA . LYS A 1 262 ? -38.316 -42.835 115.314 1.00 71.31 262 LYS A CA 1
ATOM 2110 C C . LYS A 1 262 ? -39.484 -43.522 116.031 1.00 71.31 262 LYS A C 1
ATOM 2112 O O . LYS A 1 262 ? -39.235 -44.325 116.925 1.00 71.31 262 LYS A O 1
ATOM 2117 N N . ALA A 1 263 ? -40.727 -43.224 115.653 1.00 69.31 263 ALA A N 1
ATOM 2118 C CA . ALA A 1 263 ? -41.925 -43.721 116.333 1.00 69.31 263 ALA A CA 1
ATOM 2119 C C . ALA A 1 263 ? -42.449 -45.060 115.772 1.00 69.31 263 ALA A C 1
ATOM 2121 O O . ALA A 1 263 ? -43.021 -45.856 116.518 1.00 69.31 263 ALA A O 1
ATOM 2122 N N . GLU A 1 264 ? -42.221 -45.351 114.487 1.00 68.62 264 GLU A N 1
ATOM 2123 C CA . GLU A 1 264 ? -42.705 -46.577 113.824 1.00 68.62 264 GLU A CA 1
ATOM 2124 C C . GLU A 1 264 ? -42.262 -47.910 114.469 1.00 68.62 264 GLU A C 1
ATOM 2126 O O . GLU A 1 264 ? -43.109 -48.799 114.608 1.00 68.62 264 GLU A O 1
ATOM 2131 N N . PRO A 1 265 ? -40.997 -48.096 114.910 1.00 76.88 265 PRO A N 1
ATOM 2132 C CA . PRO A 1 265 ? -40.552 -49.382 115.454 1.00 76.88 265 PRO A CA 1
ATOM 2133 C C . PRO A 1 265 ? -41.260 -49.745 116.764 1.00 76.88 265 PRO A C 1
ATOM 2135 O O . PRO A 1 265 ? -41.583 -50.910 116.997 1.00 76.88 265 PRO A O 1
ATOM 2138 N N . ALA A 1 266 ? -41.534 -48.741 117.602 1.00 72.44 266 ALA A N 1
ATOM 2139 C CA . ALA A 1 266 ? -42.223 -48.923 118.875 1.00 72.44 266 ALA A CA 1
ATOM 2140 C C . ALA A 1 266 ? -43.696 -49.311 118.670 1.00 72.44 266 ALA A C 1
ATOM 2142 O O . ALA A 1 266 ? -44.218 -50.168 119.383 1.00 72.44 266 ALA A O 1
ATOM 2143 N N . LEU A 1 267 ? -44.353 -48.737 117.656 1.00 70.62 267 LEU A N 1
ATOM 2144 C CA . LEU A 1 267 ? -45.745 -49.045 117.334 1.00 70.62 267 LEU A CA 1
ATOM 2145 C C . LEU A 1 267 ? -45.914 -50.472 116.784 1.00 70.62 267 LEU A C 1
ATOM 2147 O O . LEU A 1 267 ? -46.845 -51.178 117.168 1.00 70.62 267 LEU A O 1
ATOM 2151 N N . LEU A 1 268 ? -44.997 -50.919 115.921 1.00 70.94 268 LEU A N 1
ATOM 2152 C CA . LEU A 1 268 ? -45.009 -52.282 115.375 1.00 70.94 268 LEU A CA 1
ATOM 2153 C C . LEU A 1 268 ? -44.757 -53.346 116.454 1.00 70.94 268 LEU A C 1
ATOM 2155 O O . LEU A 1 268 ? -45.428 -54.378 116.460 1.00 70.94 268 LEU A O 1
ATOM 2159 N N . ALA A 1 269 ? -43.836 -53.087 117.389 1.00 73.81 269 ALA A N 1
ATOM 2160 C CA . ALA A 1 269 ? -43.573 -53.982 118.516 1.00 73.81 269 ALA A CA 1
ATOM 2161 C C . ALA A 1 269 ? -44.795 -54.124 119.445 1.00 73.81 269 ALA A C 1
ATOM 2163 O O . ALA A 1 269 ? -45.131 -55.235 119.857 1.00 73.81 269 ALA A O 1
ATOM 2164 N N . ALA A 1 270 ? -45.500 -53.021 119.720 1.00 70.81 270 ALA A N 1
ATOM 2165 C CA . ALA A 1 270 ? -46.717 -53.032 120.532 1.00 70.81 270 ALA A CA 1
ATOM 2166 C C . ALA A 1 270 ? -47.876 -53.796 119.860 1.00 70.81 270 ALA A C 1
ATOM 2168 O O . ALA A 1 270 ? -48.581 -54.545 120.535 1.00 70.81 270 ALA A O 1
ATOM 2169 N N . GLN A 1 271 ? -48.044 -53.673 118.535 1.00 67.81 271 GLN A N 1
ATOM 2170 C CA . GLN A 1 271 ? -49.059 -54.432 117.790 1.00 67.81 271 GLN A CA 1
ATOM 2171 C C . GLN A 1 271 ? -48.796 -55.945 117.845 1.00 67.81 271 GLN A C 1
ATOM 2173 O O . GLN A 1 271 ? -49.718 -56.721 118.078 1.00 67.81 271 GLN A O 1
ATOM 2178 N N . ALA A 1 272 ? -47.534 -56.365 117.696 1.00 72.56 272 ALA A N 1
ATOM 2179 C CA . ALA A 1 272 ? -47.162 -57.778 117.752 1.00 72.56 272 ALA A CA 1
ATOM 2180 C C . ALA A 1 272 ? -47.409 -58.400 119.139 1.00 72.56 272 ALA A C 1
ATOM 2182 O O . ALA A 1 272 ? -47.833 -59.549 119.230 1.00 72.56 272 ALA A O 1
ATOM 2183 N N . ALA A 1 273 ? -47.176 -57.646 120.221 1.00 71.25 273 ALA A N 1
ATOM 2184 C CA . ALA A 1 273 ? -47.492 -58.090 121.578 1.00 71.25 273 ALA A CA 1
ATOM 2185 C C . ALA A 1 273 ? -49.005 -58.250 121.794 1.00 71.25 273 ALA A C 1
ATOM 2187 O O . ALA A 1 273 ? -49.441 -59.209 122.431 1.00 71.25 273 ALA A O 1
ATOM 2188 N N . LEU A 1 274 ? -49.810 -57.349 121.227 1.00 68.38 274 LEU A N 1
ATOM 2189 C CA . LEU A 1 274 ? -51.263 -57.392 121.345 1.00 68.38 274 LEU A CA 1
ATOM 2190 C C . LEU A 1 274 ? -51.890 -58.609 120.642 1.00 68.38 274 LEU A C 1
ATOM 2192 O O . LEU A 1 274 ? -52.814 -59.210 121.189 1.00 68.38 274 LEU A O 1
ATOM 2196 N N . ASP A 1 275 ? -51.340 -59.028 119.499 1.00 70.62 275 ASP A N 1
ATOM 2197 C CA . ASP A 1 275 ? -51.798 -60.215 118.760 1.00 70.62 275 ASP A CA 1
ATOM 2198 C C . ASP A 1 275 ? -51.574 -61.542 119.524 1.00 70.62 275 ASP A C 1
ATOM 2200 O O . ASP A 1 275 ? -52.152 -62.568 119.163 1.00 70.62 275 ASP A O 1
ATOM 2204 N N . THR A 1 276 ? -50.770 -61.550 120.599 1.00 73.62 276 THR A N 1
ATOM 2205 C CA . THR A 1 276 ? -50.550 -62.746 121.442 1.00 73.62 276 THR A CA 1
ATOM 2206 C C . THR A 1 276 ? -51.611 -62.963 122.525 1.00 73.62 276 THR A C 1
ATOM 2208 O O . THR A 1 276 ? -51.616 -64.015 123.165 1.00 73.62 276 THR A O 1
ATOM 2211 N N . LEU A 1 277 ? -52.517 -62.002 122.739 1.00 72.06 277 LEU A N 1
ATOM 2212 C CA . LEU A 1 277 ? -53.551 -62.094 123.769 1.00 72.06 277 LEU A CA 1
ATOM 2213 C C . LEU A 1 277 ? -54.721 -62.967 123.304 1.00 72.06 277 LEU A C 1
ATOM 2215 O O . LEU A 1 277 ? -55.385 -62.662 122.314 1.00 72.06 277 LEU A O 1
ATOM 2219 N N . ASP A 1 278 ? -55.038 -64.014 124.069 1.00 73.62 278 ASP A N 1
ATOM 2220 C CA . ASP A 1 278 ? -56.213 -64.849 123.825 1.00 73.62 278 ASP A CA 1
ATOM 2221 C C . ASP A 1 278 ? -57.375 -64.533 124.793 1.00 73.62 278 ASP A C 1
ATOM 2223 O O . ASP A 1 278 ? -57.236 -63.910 125.855 1.00 73.62 278 ASP A O 1
ATOM 2227 N N . LYS A 1 279 ? -58.582 -64.975 124.424 1.00 74.19 279 LYS A N 1
ATOM 2228 C CA . LYS A 1 279 ? -59.793 -64.795 125.240 1.00 74.19 279 LYS A CA 1
ATOM 2229 C C . LYS A 1 279 ? -59.669 -65.443 126.624 1.00 74.19 279 LYS A C 1
ATOM 2231 O O . LYS A 1 279 ? -60.307 -64.984 127.577 1.00 74.19 279 LYS A O 1
ATOM 2236 N N . ASN A 1 280 ? -58.883 -66.510 126.742 1.00 74.69 280 ASN A N 1
ATOM 2237 C CA . ASN A 1 280 ? -58.743 -67.260 127.982 1.00 74.69 280 ASN A CA 1
ATOM 2238 C C . ASN A 1 280 ? -57.922 -66.463 129.002 1.00 74.69 280 ASN A C 1
ATOM 2240 O O . ASN A 1 280 ? -58.361 -66.330 130.143 1.00 74.69 280 ASN A O 1
ATOM 2244 N N . ASN A 1 281 ? -56.822 -65.834 128.578 1.00 75.44 281 ASN A N 1
ATOM 2245 C CA . ASN A 1 281 ? -55.956 -65.002 129.412 1.00 75.44 281 ASN A CA 1
ATOM 2246 C C . ASN A 1 281 ? -56.706 -63.785 129.969 1.00 75.44 281 ASN A C 1
ATOM 2248 O O . ASN A 1 281 ? -56.610 -63.480 131.157 1.00 75.44 281 ASN A O 1
ATOM 2252 N N . LEU A 1 282 ? -57.531 -63.123 129.150 1.00 73.75 282 LEU A N 1
ATOM 2253 C CA . LEU A 1 282 ? -58.352 -61.995 129.610 1.00 73.75 282 LEU A CA 1
ATOM 2254 C C . LEU A 1 282 ? -59.515 -62.430 130.524 1.00 73.75 282 LEU A C 1
ATOM 2256 O O . LEU A 1 282 ? -59.926 -61.683 131.417 1.00 73.75 282 LEU A O 1
ATOM 2260 N N . THR A 1 283 ? -60.040 -63.646 130.341 1.00 72.69 283 THR A N 1
ATOM 2261 C CA . THR A 1 283 ? -61.069 -64.218 131.228 1.00 72.69 283 THR A CA 1
ATOM 2262 C C . THR A 1 283 ? -60.481 -64.595 132.592 1.00 72.69 283 THR A C 1
ATOM 2264 O O . THR A 1 283 ? -61.106 -64.332 133.623 1.00 72.69 283 THR A O 1
ATOM 2267 N N . GLU A 1 284 ? -59.260 -65.136 132.616 1.00 76.00 284 GLU A N 1
ATOM 2268 C CA . GLU A 1 284 ? -58.498 -65.411 133.837 1.00 76.00 284 GLU A CA 1
ATOM 2269 C C . GLU A 1 284 ? -58.176 -64.113 134.589 1.00 76.00 284 GLU A C 1
ATOM 2271 O O . GLU A 1 284 ? -58.482 -64.000 135.779 1.00 76.00 284 GLU A O 1
ATOM 2276 N N . LEU A 1 285 ? -57.708 -63.084 133.873 1.00 75.44 285 LEU A N 1
ATOM 2277 C CA . LEU A 1 285 ? -57.436 -61.753 134.419 1.00 75.44 285 LEU A CA 1
ATOM 2278 C C . LEU A 1 285 ? -58.662 -61.146 135.129 1.00 75.44 285 LEU A C 1
ATOM 2280 O O . LEU A 1 285 ? -58.559 -60.587 136.222 1.00 75.44 285 LEU A O 1
ATOM 2284 N N . LYS A 1 286 ? -59.859 -61.307 134.554 1.00 72.81 286 LYS A N 1
ATOM 2285 C CA . LYS A 1 286 ? -61.119 -60.834 135.153 1.00 72.81 286 LYS A CA 1
ATOM 2286 C C . LYS A 1 286 ? -61.491 -61.590 136.438 1.00 72.81 286 LYS A C 1
ATOM 2288 O O . LYS A 1 286 ? -62.145 -61.019 137.319 1.00 72.81 286 LYS A O 1
ATOM 2293 N N . SER A 1 287 ? -61.107 -62.861 136.559 1.00 72.56 287 SER A N 1
ATOM 2294 C CA . SER A 1 287 ? -61.476 -63.722 137.691 1.00 72.56 287 SER A CA 1
ATOM 2295 C C . SER A 1 287 ? -60.733 -63.391 138.995 1.00 72.56 287 SER A C 1
ATOM 2297 O O . SER A 1 287 ? -61.206 -63.757 140.073 1.00 72.56 287 SER A O 1
ATOM 2299 N N . PHE A 1 288 ? -59.642 -62.612 138.943 1.00 73.75 288 PHE A N 1
ATOM 2300 C CA . PHE A 1 288 ? -58.879 -62.231 140.135 1.00 73.75 288 PHE A CA 1
ATOM 2301 C C . PHE A 1 288 ? -59.709 -61.414 141.134 1.00 73.75 288 PHE A C 1
ATOM 2303 O O . PHE A 1 288 ? -60.162 -60.303 140.841 1.00 73.75 288 PHE A O 1
ATOM 2310 N N . GLY A 1 289 ? -59.877 -61.930 142.356 1.00 65.25 289 GLY A N 1
ATOM 2311 C CA . GLY A 1 289 ? -60.518 -61.214 143.467 1.00 65.25 289 GLY A CA 1
ATOM 2312 C C . GLY A 1 289 ? -59.736 -59.965 143.892 1.00 65.25 289 GLY A C 1
ATOM 2313 O O . GLY A 1 289 ? -60.324 -58.891 144.002 1.00 65.25 289 GLY A O 1
ATOM 2314 N N .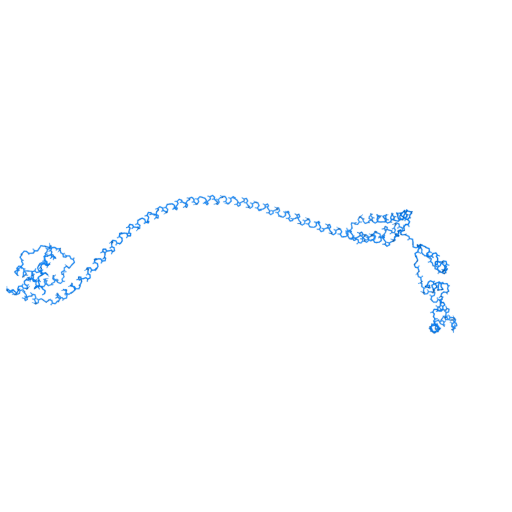 SER A 1 290 ? -58.412 -60.101 144.033 1.00 73.81 290 SER A N 1
ATOM 2315 C CA . SER A 1 290 ? -57.453 -59.029 144.337 1.00 73.81 290 SER A CA 1
ATOM 2316 C C . SER A 1 290 ? -56.141 -59.283 143.570 1.00 73.81 290 SER A C 1
ATOM 2318 O O . SER A 1 290 ? -55.362 -60.129 144.006 1.00 73.81 290 SER A O 1
ATOM 2320 N N . PRO A 1 291 ? -55.908 -58.645 142.410 1.00 73.94 291 PRO A N 1
ATOM 2321 C CA . PRO A 1 291 ? -54.712 -58.866 141.593 1.00 73.94 291 PRO A CA 1
ATOM 2322 C C . PRO A 1 291 ? -53.476 -58.129 142.149 1.00 73.94 291 PRO A C 1
ATOM 2324 O O . PRO A 1 291 ? -53.628 -57.217 142.967 1.00 73.94 291 PRO A O 1
ATOM 2327 N N . PRO A 1 292 ? -52.261 -58.476 141.679 1.00 77.62 292 PRO A N 1
ATOM 2328 C CA . PRO A 1 292 ? -51.037 -57.727 141.973 1.00 77.62 292 PRO A CA 1
ATOM 2329 C C . PRO A 1 292 ? -51.108 -56.261 141.515 1.00 77.62 292 PRO A C 1
ATOM 2331 O O . PRO A 1 292 ? -51.746 -55.940 140.513 1.00 77.62 292 PRO A O 1
ATOM 2334 N N . GLU A 1 293 ? -50.401 -55.371 142.215 1.00 71.75 293 GLU A N 1
ATOM 2335 C CA . GLU A 1 293 ? -50.454 -53.914 142.002 1.00 71.75 293 GLU A CA 1
ATOM 2336 C C . GLU A 1 293 ? -50.024 -53.480 140.586 1.00 71.75 293 GLU A C 1
ATOM 2338 O O . GLU A 1 293 ? -50.644 -52.594 139.997 1.00 71.75 293 GLU A O 1
ATOM 2343 N N . LEU A 1 294 ? -49.046 -54.168 139.986 1.00 74.25 294 LEU A N 1
ATOM 2344 C CA . LEU A 1 294 ? -48.590 -53.923 138.610 1.00 74.25 294 LEU A CA 1
ATOM 2345 C C . LEU A 1 294 ? -49.695 -54.168 137.570 1.00 74.25 294 LEU A C 1
ATOM 2347 O O . LEU A 1 294 ? -49.899 -53.367 136.660 1.00 74.25 294 LEU A O 1
ATOM 2351 N N . VAL A 1 295 ? -50.490 -55.223 137.755 1.00 75.06 295 VAL A N 1
ATOM 2352 C CA . VAL A 1 295 ? -51.618 -55.551 136.869 1.00 75.06 295 VAL A CA 1
ATOM 2353 C C . VAL A 1 295 ? -52.710 -54.481 136.955 1.00 75.06 295 VAL A C 1
ATOM 2355 O O . VAL A 1 295 ? -53.325 -54.128 135.946 1.00 75.06 295 VAL A O 1
ATOM 2358 N N . VAL A 1 296 ? -52.926 -53.912 138.146 1.00 73.38 296 VAL A N 1
ATOM 2359 C CA . VAL A 1 296 ? -53.864 -52.798 138.346 1.00 73.38 296 VAL A CA 1
ATOM 2360 C C . VAL A 1 296 ? -53.378 -51.536 137.630 1.00 73.38 296 VAL A C 1
ATOM 2362 O O . VAL A 1 296 ? -54.195 -50.864 137.003 1.00 73.38 296 VAL A O 1
ATOM 2365 N N . LYS A 1 297 ? -52.070 -51.235 137.655 1.00 74.69 297 LYS A N 1
ATOM 2366 C CA . LYS A 1 297 ? -51.483 -50.089 136.936 1.00 74.69 297 LYS A CA 1
ATOM 2367 C C . LYS A 1 297 ? -51.635 -50.219 135.414 1.00 74.69 297 LYS A C 1
ATOM 2369 O O . LYS A 1 297 ? -52.087 -49.265 134.784 1.00 74.69 297 LYS A O 1
ATOM 2374 N N . VAL A 1 298 ? -51.348 -51.390 134.833 1.00 78.25 298 VAL A N 1
ATOM 2375 C CA . VAL A 1 298 ? -51.511 -51.639 133.383 1.00 78.25 298 VAL A CA 1
ATOM 2376 C C . VAL A 1 298 ? -52.981 -51.532 132.968 1.00 78.25 298 VAL A C 1
ATOM 2378 O O . VAL A 1 298 ? -53.314 -50.825 132.018 1.00 78.25 298 VAL A O 1
ATOM 2381 N N . CYS A 1 299 ? -53.897 -52.144 133.724 1.00 72.12 299 CYS A N 1
ATOM 2382 C CA . CYS A 1 299 ? -55.330 -52.052 133.429 1.00 72.12 299 CYS A CA 1
ATOM 2383 C C . CYS A 1 299 ? -55.875 -50.623 133.594 1.00 72.12 299 CYS A C 1
ATOM 2385 O O . CYS A 1 299 ? -56.768 -50.218 132.849 1.00 72.12 299 CYS A O 1
ATOM 2387 N N . ALA A 1 300 ? -55.324 -49.842 134.528 1.00 72.25 300 ALA A N 1
ATOM 2388 C CA . ALA A 1 300 ? -55.655 -48.431 134.690 1.00 72.25 300 ALA A CA 1
ATOM 2389 C C . ALA A 1 300 ? -55.133 -47.574 133.524 1.00 72.25 300 ALA A C 1
ATOM 2391 O O . ALA A 1 300 ? -55.851 -46.684 133.073 1.00 72.25 300 ALA A O 1
ATOM 2392 N N . ALA A 1 301 ? -53.938 -47.850 132.993 1.00 75.12 301 ALA A N 1
ATOM 2393 C CA . ALA A 1 301 ? -53.403 -47.166 131.814 1.00 75.12 301 ALA A CA 1
ATOM 2394 C C . ALA A 1 301 ? -54.235 -47.464 130.552 1.00 75.12 301 ALA A C 1
ATOM 2396 O O . ALA A 1 301 ? -54.583 -46.549 129.805 1.00 75.12 301 ALA A O 1
ATOM 2397 N N . VAL A 1 302 ? -54.664 -48.718 130.371 1.00 76.62 302 VAL A N 1
ATOM 2398 C CA . VAL A 1 302 ? -55.595 -49.098 129.296 1.00 76.62 302 VAL A CA 1
ATOM 2399 C C . VAL A 1 302 ? -56.963 -48.426 129.483 1.00 76.62 302 VAL A C 1
ATOM 2401 O O . VAL A 1 302 ? -57.541 -47.924 128.525 1.00 76.62 302 VAL A O 1
ATOM 2404 N N . LEU A 1 303 ? -57.469 -48.302 130.715 1.00 74.19 303 LEU A N 1
ATOM 2405 C CA . LEU A 1 303 ? -58.703 -47.552 130.988 1.00 74.19 303 LEU A CA 1
ATOM 2406 C C . LEU A 1 303 ? -58.578 -46.058 130.622 1.00 74.19 303 LEU A C 1
ATOM 2408 O O . LEU A 1 303 ? -59.543 -45.458 130.151 1.00 74.19 303 LEU A O 1
ATOM 2412 N N . VAL A 1 304 ? -57.397 -45.459 130.813 1.00 75.62 304 VAL A N 1
ATOM 2413 C CA . VAL A 1 304 ? -57.114 -44.075 130.399 1.00 75.62 304 VAL A CA 1
ATOM 2414 C C . VAL A 1 304 ? -57.096 -43.953 128.870 1.00 75.62 304 VAL A C 1
ATOM 2416 O O . VAL A 1 304 ? -57.700 -43.009 128.360 1.00 75.62 304 VAL A O 1
ATOM 2419 N N . LEU A 1 305 ? -56.522 -44.922 128.146 1.00 75.00 305 LEU A N 1
ATOM 2420 C CA . LEU A 1 305 ? -56.549 -44.981 126.674 1.00 75.00 305 LEU A CA 1
ATOM 2421 C C . LEU A 1 305 ? -57.979 -45.047 126.111 1.00 75.00 305 LEU A C 1
ATOM 2423 O O . LEU A 1 305 ? -58.320 -44.290 125.208 1.00 75.00 305 LEU A O 1
ATOM 2427 N N . PHE A 1 306 ? -58.859 -45.862 126.699 1.00 71.75 306 PHE A N 1
ATOM 2428 C CA . PHE A 1 306 ? -60.256 -46.015 126.252 1.00 71.75 306 PHE A CA 1
ATOM 2429 C C . PHE A 1 306 ? -61.223 -44.928 126.758 1.00 71.75 306 PHE A C 1
ATOM 2431 O O . PHE A 1 306 ? -62.442 -45.108 126.731 1.00 71.75 306 PHE A O 1
ATOM 2438 N N . SER A 1 307 ? -60.719 -43.777 127.215 1.00 68.75 307 SER A N 1
ATOM 2439 C CA . SER A 1 307 ? -61.562 -42.695 127.737 1.00 68.75 307 SER A CA 1
ATOM 2440 C C . SER A 1 307 ? -62.330 -41.980 126.612 1.00 68.75 307 SER A C 1
ATOM 2442 O O . SER A 1 307 ? -61.719 -41.262 125.813 1.00 68.75 307 SER A O 1
ATOM 2444 N N . PRO A 1 308 ? -63.675 -42.068 126.550 1.00 62.47 308 PRO A N 1
ATOM 2445 C CA . PRO A 1 308 ? -64.439 -41.433 125.483 1.00 62.47 308 PRO A CA 1
ATOM 2446 C C . PRO A 1 308 ? -64.307 -39.905 125.565 1.00 62.47 308 PRO A C 1
ATOM 2448 O O . PRO A 1 308 ? -64.714 -39.275 126.544 1.00 62.47 308 PRO A O 1
ATOM 2451 N N . LYS A 1 309 ? -63.755 -39.300 124.504 1.00 58.28 309 LYS A N 1
ATOM 2452 C CA . LYS A 1 309 ? -63.574 -37.844 124.336 1.00 58.28 309 LYS A CA 1
ATOM 2453 C C . LYS A 1 309 ? -62.660 -37.176 125.382 1.00 58.28 309 LYS A C 1
ATOM 2455 O O . LYS A 1 309 ? -62.934 -36.051 125.792 1.00 58.28 309 LYS A O 1
ATOM 2460 N N . GLY A 1 310 ? -61.607 -37.857 125.842 1.00 61.25 310 GLY A N 1
ATOM 2461 C CA . GLY A 1 310 ? -60.582 -37.249 126.710 1.00 61.25 310 GLY A CA 1
ATOM 2462 C C . GLY A 1 310 ? -61.020 -36.977 128.156 1.00 61.25 310 GLY A C 1
ATOM 2463 O O . GLY A 1 310 ? -60.299 -36.336 128.917 1.00 61.25 310 GLY A O 1
ATOM 2464 N N . LYS A 1 311 ? -62.189 -37.477 128.582 1.00 65.75 311 LYS A N 1
ATOM 2465 C CA . LYS A 1 311 ? -62.619 -37.408 129.986 1.00 65.75 311 LYS A CA 1
ATOM 2466 C C . LYS A 1 311 ? -61.964 -38.523 130.795 1.00 65.75 311 LYS A C 1
ATOM 2468 O O . LYS A 1 311 ? -62.506 -39.620 130.882 1.00 65.75 311 LYS A O 1
ATOM 2473 N N . ILE A 1 312 ? -60.825 -38.212 131.405 1.00 65.44 312 ILE A N 1
ATOM 2474 C CA . ILE A 1 312 ? -60.061 -39.140 132.247 1.00 65.44 312 ILE A CA 1
ATOM 2475 C C . ILE A 1 312 ? -60.919 -39.592 133.452 1.00 65.44 312 ILE A C 1
ATOM 2477 O O . ILE A 1 312 ? -61.361 -38.743 134.237 1.00 65.44 312 ILE A O 1
ATOM 2481 N N . PRO A 1 313 ? -61.159 -40.903 133.644 1.00 64.50 313 PRO A N 1
ATOM 2482 C CA . PRO A 1 313 ? -61.881 -41.424 134.800 1.00 64.50 313 PRO A CA 1
ATOM 2483 C C . PRO A 1 313 ? -61.170 -41.081 136.119 1.00 64.50 313 PRO A C 1
ATOM 2485 O O . PRO A 1 313 ? -59.972 -41.327 136.278 1.00 64.50 313 PRO A O 1
ATOM 2488 N N . LYS A 1 314 ? -61.914 -40.516 137.083 1.00 61.34 314 LYS A N 1
ATOM 2489 C CA . LYS A 1 314 ? -61.411 -40.229 138.445 1.00 61.34 314 LYS A CA 1
ATOM 2490 C C . LYS A 1 314 ? -61.288 -41.486 139.310 1.00 61.34 314 LYS A C 1
ATOM 2492 O O . LYS A 1 314 ? -60.499 -41.500 140.247 1.00 61.34 314 LYS A O 1
ATOM 2497 N N . ASP A 1 315 ? -62.064 -42.521 138.998 1.00 64.69 315 ASP A N 1
ATOM 2498 C CA . ASP A 1 315 ? -62.002 -43.822 139.661 1.00 64.69 315 ASP A CA 1
ATOM 2499 C C . ASP A 1 315 ? -61.160 -44.784 138.813 1.00 64.69 315 ASP A C 1
ATOM 2501 O O . ASP A 1 315 ? -61.606 -45.266 137.773 1.00 64.69 315 ASP A O 1
ATOM 2505 N N . ARG A 1 316 ? -59.919 -45.017 139.253 1.00 67.69 316 ARG A N 1
ATOM 2506 C CA . ARG A 1 316 ? -58.947 -45.930 138.623 1.00 67.69 316 ARG A CA 1
ATOM 2507 C C . ARG A 1 316 ? -58.807 -47.241 139.403 1.00 67.69 316 ARG A C 1
ATOM 2509 O O . ARG A 1 316 ? -57.804 -47.937 139.289 1.00 67.69 316 ARG A O 1
ATOM 2516 N N . SER A 1 317 ? -59.790 -47.562 140.245 1.00 73.69 317 SER A N 1
ATOM 2517 C CA . SER A 1 317 ? -59.772 -48.788 141.035 1.00 73.69 317 SER A CA 1
ATOM 2518 C C . SER A 1 317 ? -59.934 -50.029 140.151 1.00 73.69 317 SER A C 1
ATOM 2520 O O . SER A 1 317 ? -60.536 -49.997 139.073 1.00 73.69 317 SER A O 1
ATOM 2522 N N . TRP A 1 318 ? -59.456 -51.175 140.641 1.00 73.75 318 TRP A N 1
ATOM 2523 C CA . TRP A 1 318 ? -59.636 -52.476 139.986 1.00 73.75 318 TRP A CA 1
ATOM 2524 C C . TRP A 1 318 ? -61.109 -52.788 139.661 1.00 73.75 318 TRP A C 1
ATOM 2526 O O . TRP A 1 318 ? -61.420 -53.444 138.667 1.00 73.75 318 TRP A O 1
ATOM 2536 N N . LYS A 1 319 ? -62.042 -52.250 140.456 1.00 73.19 319 LYS A N 1
ATOM 2537 C CA . LYS A 1 319 ? -63.486 -52.369 140.233 1.00 73.19 319 LYS A CA 1
ATOM 2538 C C . LYS A 1 319 ? -63.941 -51.681 138.936 1.00 73.19 319 LYS A C 1
ATOM 2540 O O . LYS A 1 319 ? -64.778 -52.244 138.233 1.00 73.19 319 LYS A O 1
ATOM 2545 N N . ALA A 1 320 ? -63.381 -50.517 138.600 1.00 72.44 320 ALA A N 1
ATOM 2546 C CA . ALA A 1 320 ? -63.655 -49.805 137.349 1.00 72.44 320 ALA A CA 1
ATOM 2547 C C . ALA A 1 320 ? -63.011 -50.507 136.137 1.00 72.44 320 ALA A C 1
ATOM 2549 O O . ALA A 1 320 ? -63.657 -50.663 135.101 1.00 72.44 320 ALA A O 1
ATOM 2550 N N . CYS A 1 321 ? -61.792 -51.035 136.298 1.00 71.50 321 CYS A N 1
ATOM 2551 C CA . CYS A 1 321 ? -61.104 -51.820 135.264 1.00 71.50 321 CYS A CA 1
ATOM 2552 C C . CYS A 1 321 ? -61.869 -53.112 134.914 1.00 71.50 321 CYS A C 1
ATOM 2554 O O . CYS A 1 321 ? -62.091 -53.411 133.742 1.00 71.50 321 CYS A O 1
ATOM 2556 N N . LYS A 1 322 ? -62.386 -53.833 135.923 1.00 71.00 322 LYS A N 1
ATOM 2557 C CA . LYS A 1 322 ? -63.253 -55.010 135.718 1.00 71.00 322 LYS A CA 1
ATOM 2558 C C . LYS A 1 322 ? -64.532 -54.704 134.943 1.00 71.00 322 LYS A C 1
ATOM 2560 O O . LYS A 1 322 ? -65.039 -55.575 134.236 1.00 71.00 322 LYS A O 1
ATOM 2565 N N . LEU A 1 323 ? -65.079 -53.498 135.108 1.00 73.69 323 LEU A N 1
ATOM 2566 C CA . LEU A 1 323 ? -66.305 -53.081 134.432 1.00 73.69 323 LEU A CA 1
ATOM 2567 C C . LEU A 1 323 ? -66.078 -52.893 132.926 1.00 73.69 323 LEU A C 1
ATOM 2569 O O . LEU A 1 323 ? -66.954 -53.230 132.136 1.00 73.69 323 LEU A O 1
ATOM 2573 N N . MET A 1 324 ? -64.901 -52.401 132.537 1.00 71.12 324 MET A N 1
ATOM 2574 C CA . MET A 1 324 ? -64.487 -52.275 131.138 1.00 71.12 324 MET A CA 1
ATOM 2575 C C . MET A 1 324 ? -64.246 -53.661 130.498 1.00 71.12 324 MET A C 1
ATOM 2577 O O . MET A 1 324 ? -64.699 -53.907 129.384 1.00 71.12 324 MET A O 1
ATOM 2581 N N . MET A 1 325 ? -63.725 -54.632 131.256 1.00 70.06 325 MET A N 1
ATOM 2582 C CA . MET A 1 325 ? -63.538 -56.026 130.812 1.00 70.06 325 MET A CA 1
ATOM 2583 C C . MET A 1 325 ? -64.809 -56.902 130.901 1.00 70.06 325 MET A C 1
ATOM 2585 O O . MET A 1 325 ? -64.734 -58.134 130.861 1.00 70.06 325 MET A O 1
ATOM 2589 N N . ASN A 1 326 ? -66.010 -56.321 131.061 1.00 71.19 326 ASN A N 1
ATOM 2590 C CA . ASN A 1 326 ? -67.213 -57.127 131.304 1.00 71.19 326 ASN A CA 1
ATOM 2591 C C . ASN A 1 326 ? -67.569 -58.048 130.127 1.00 71.19 326 ASN A C 1
ATOM 2593 O O . ASN A 1 326 ? -67.999 -59.181 130.361 1.00 71.19 326 ASN A O 1
ATOM 2597 N N . LYS A 1 327 ? -67.344 -57.573 128.896 1.00 77.12 327 LYS A N 1
ATOM 2598 C CA . LYS A 1 327 ? -67.478 -58.327 127.643 1.00 77.12 327 LYS A CA 1
ATOM 2599 C C . LYS A 1 327 ? -66.092 -58.534 127.029 1.00 77.12 327 LYS A C 1
ATOM 2601 O O . LYS A 1 327 ? -65.627 -57.700 126.262 1.00 77.12 327 LYS A O 1
ATOM 2606 N N . VAL A 1 328 ? -65.450 -59.648 127.375 1.00 73.81 328 VAL A N 1
ATOM 2607 C CA . VAL A 1 328 ? -64.052 -59.942 127.006 1.00 73.81 328 VAL A CA 1
ATOM 2608 C C . VAL A 1 328 ? -63.832 -59.946 125.484 1.00 73.81 328 VAL A C 1
ATOM 2610 O O . VAL A 1 328 ? -62.844 -59.393 125.020 1.00 73.81 328 VAL A O 1
ATOM 2613 N N . ASP A 1 329 ? -64.784 -60.475 124.704 1.00 73.25 329 ASP A N 1
ATOM 2614 C CA . ASP A 1 329 ? -64.698 -60.504 123.231 1.00 73.25 329 ASP A CA 1
ATOM 2615 C C . ASP A 1 329 ? -64.720 -59.111 122.583 1.00 73.25 329 ASP A C 1
ATOM 2617 O O . ASP A 1 329 ? -64.106 -58.892 121.542 1.00 73.25 329 ASP A O 1
ATOM 2621 N N . VAL A 1 330 ? -65.454 -58.170 123.183 1.00 78.00 330 VAL A N 1
ATOM 2622 C CA . VAL A 1 330 ? -65.563 -56.795 122.672 1.00 78.00 330 VAL A CA 1
ATOM 2623 C C . VAL A 1 330 ? -64.318 -56.010 123.064 1.00 78.00 330 VAL A C 1
ATOM 2625 O O . VAL A 1 330 ? -63.724 -55.358 122.222 1.00 78.00 330 VAL A O 1
ATOM 2628 N N . PHE A 1 331 ? -63.857 -56.174 124.304 1.00 79.25 331 PHE A N 1
ATOM 2629 C CA . PHE A 1 331 ? -62.656 -55.511 124.796 1.00 79.25 331 PHE A CA 1
ATOM 2630 C C . PHE A 1 331 ? -61.381 -55.915 124.033 1.00 79.25 331 PHE A C 1
ATOM 2632 O O . PHE A 1 331 ? -60.559 -55.058 123.726 1.00 79.25 331 PHE A O 1
ATOM 2639 N N . LEU A 1 332 ? -61.227 -57.196 123.671 1.00 76.69 332 LEU A N 1
ATOM 2640 C CA . LEU A 1 332 ? -60.093 -57.646 122.853 1.00 76.69 332 LEU A CA 1
ATOM 2641 C C . LEU A 1 332 ? -60.129 -57.047 121.434 1.00 76.69 332 LEU A C 1
ATOM 2643 O O . LEU A 1 332 ? -59.098 -56.621 120.925 1.00 76.69 332 LEU A O 1
ATOM 2647 N N . ASN A 1 333 ? -61.310 -56.962 120.812 1.00 78.62 333 ASN A N 1
ATOM 2648 C CA . ASN A 1 333 ? -61.454 -56.294 119.513 1.00 78.62 333 ASN A CA 1
ATOM 2649 C C . ASN A 1 333 ? -61.170 -54.790 119.605 1.00 78.62 333 ASN A C 1
ATOM 2651 O O . ASN A 1 333 ? -60.498 -54.245 118.735 1.00 78.62 333 ASN A O 1
ATOM 2655 N N . ASP A 1 334 ? -61.639 -54.135 120.665 1.00 78.94 334 ASP A N 1
ATOM 2656 C CA . ASP A 1 334 ? -61.408 -52.709 120.894 1.00 78.94 334 ASP A CA 1
ATOM 2657 C C . ASP A 1 334 ? -59.912 -52.402 121.078 1.00 78.94 334 ASP A C 1
ATOM 2659 O O . ASP A 1 334 ? -59.441 -51.366 120.614 1.00 78.94 334 ASP A O 1
ATOM 2663 N N . LEU A 1 335 ? -59.151 -53.316 121.695 1.00 75.75 335 LEU A N 1
ATOM 2664 C CA . LEU A 1 335 ? -57.692 -53.232 121.781 1.00 75.75 335 LEU A CA 1
ATOM 2665 C C . LEU A 1 335 ? -57.026 -53.351 120.404 1.00 75.75 335 LEU A C 1
ATOM 2667 O O . LEU A 1 335 ? -56.179 -52.524 120.074 1.00 75.75 335 LEU A O 1
ATOM 2671 N N . ILE A 1 336 ? -57.395 -54.364 119.608 1.00 75.50 336 ILE A N 1
ATOM 2672 C CA . ILE A 1 336 ? -56.769 -54.648 118.300 1.00 75.50 336 ILE A CA 1
ATOM 2673 C C . ILE A 1 336 ? -57.027 -53.521 117.292 1.00 75.50 336 ILE A C 1
ATOM 2675 O O . ILE A 1 336 ? -56.139 -53.176 116.515 1.00 75.50 336 ILE A O 1
ATOM 2679 N N . TYR A 1 337 ? -58.223 -52.932 117.318 1.00 77.12 337 TYR A N 1
ATOM 2680 C CA . TYR A 1 337 ? -58.657 -51.897 116.375 1.00 77.12 337 TYR A CA 1
ATOM 2681 C C . TYR A 1 337 ? -58.668 -50.483 116.975 1.00 77.12 337 TYR A C 1
ATOM 2683 O O . TYR A 1 337 ? -59.431 -49.623 116.531 1.00 77.12 337 TYR A O 1
ATOM 2691 N N . TYR A 1 338 ? -57.832 -50.223 117.981 1.00 78.62 338 TYR A N 1
ATOM 2692 C CA . TYR A 1 338 ? -57.729 -48.904 118.599 1.00 78.62 338 TYR A CA 1
ATOM 2693 C C . TYR A 1 338 ? -57.238 -47.830 117.602 1.00 78.62 338 TYR A C 1
ATOM 2695 O O . TYR A 1 338 ? -56.280 -48.040 116.854 1.00 78.62 338 TYR A O 1
ATOM 2703 N N . ASP A 1 339 ? -57.875 -46.653 117.606 1.00 74.50 339 ASP A N 1
ATOM 2704 C CA . ASP A 1 339 ? -57.497 -45.520 116.749 1.00 74.50 339 ASP A CA 1
ATOM 2705 C C . ASP A 1 339 ? -56.194 -44.871 117.244 1.00 74.50 339 ASP A C 1
ATOM 2707 O O . ASP A 1 339 ? -56.167 -44.073 118.185 1.00 74.50 339 ASP A O 1
ATOM 2711 N N . LYS A 1 340 ? -55.096 -45.242 116.583 1.00 70.88 340 LYS A N 1
ATOM 2712 C CA . LYS A 1 340 ? -53.738 -44.755 116.848 1.00 70.88 340 LYS A CA 1
ATOM 2713 C C . LYS A 1 340 ? -53.439 -43.367 116.269 1.00 70.88 340 LYS A C 1
ATOM 2715 O O . LYS A 1 340 ? -52.426 -42.783 116.644 1.00 70.88 340 LYS A O 1
ATOM 2720 N N . GLU A 1 341 ? -54.275 -42.844 115.372 1.00 67.12 341 GLU A N 1
ATOM 2721 C CA . GLU A 1 341 ? -54.014 -41.581 114.664 1.00 67.12 341 GLU A CA 1
ATOM 2722 C C . GLU A 1 341 ? -54.678 -40.379 115.352 1.00 67.12 341 GLU A C 1
ATOM 2724 O O . GLU A 1 341 ? -54.147 -39.270 115.296 1.00 67.12 341 GLU A O 1
ATOM 2729 N N . HIS A 1 342 ? -55.788 -40.589 116.071 1.00 71.62 342 HIS A N 1
ATOM 2730 C CA . HIS A 1 342 ? -56.573 -39.509 116.688 1.00 71.62 342 HIS A CA 1
ATOM 2731 C C . HIS A 1 342 ? -56.644 -39.587 118.223 1.00 71.62 342 HIS A C 1
ATOM 2733 O O . HIS A 1 342 ? -57.720 -39.522 118.826 1.00 71.62 342 HIS A O 1
ATOM 2739 N N . ILE A 1 343 ? -55.489 -39.667 118.890 1.00 72.44 343 ILE A N 1
ATOM 2740 C CA . ILE A 1 343 ? -55.410 -39.625 120.360 1.00 72.44 343 ILE A CA 1
ATOM 2741 C C . ILE A 1 343 ? -55.467 -38.168 120.847 1.00 72.44 343 ILE A C 1
ATOM 2743 O O . ILE A 1 343 ? -54.661 -37.327 120.452 1.00 72.44 343 ILE A O 1
ATOM 2747 N N . GLN A 1 344 ? -56.411 -37.852 121.738 1.00 72.19 344 GLN A N 1
ATOM 2748 C CA . GLN A 1 344 ? -56.535 -36.504 122.308 1.00 72.19 344 GLN A CA 1
ATOM 2749 C C . GLN A 1 344 ? -55.309 -36.141 123.178 1.00 72.19 344 GLN A C 1
ATOM 2751 O O . GLN A 1 344 ? -54.869 -36.979 123.974 1.00 72.19 344 GLN A O 1
ATOM 2756 N N . PRO A 1 345 ? -54.793 -34.895 123.120 1.00 72.19 345 PRO A N 1
ATOM 2757 C CA . PRO A 1 345 ? -53.576 -34.488 123.839 1.00 72.19 345 PRO A CA 1
ATOM 2758 C C . PRO A 1 345 ? -53.633 -34.717 125.357 1.00 72.19 345 PRO A C 1
ATOM 2760 O O . PRO A 1 345 ? -52.628 -35.061 125.981 1.00 72.19 345 PRO A O 1
ATOM 2763 N N . ASP A 1 346 ? -54.820 -34.574 125.953 1.00 72.94 346 ASP A N 1
ATOM 2764 C CA . ASP A 1 346 ? -55.041 -34.775 127.389 1.00 72.94 346 ASP A CA 1
ATOM 2765 C C . ASP A 1 346 ? -54.850 -36.241 127.820 1.00 72.94 346 ASP A C 1
ATOM 2767 O O . ASP A 1 346 ? -54.383 -36.508 128.929 1.00 72.94 346 ASP A O 1
ATOM 2771 N N . VAL A 1 347 ? -55.154 -37.195 126.931 1.00 70.88 347 VAL A N 1
ATOM 2772 C CA . VAL A 1 347 ? -54.962 -38.638 127.159 1.00 70.88 347 VAL A CA 1
ATOM 2773 C C . VAL A 1 347 ? -53.474 -38.989 127.094 1.00 70.88 347 VAL A C 1
ATOM 2775 O O . VAL A 1 347 ? -52.970 -39.686 127.973 1.00 70.88 347 VAL A O 1
ATOM 2778 N N . VAL A 1 348 ? -52.745 -38.431 126.120 1.00 72.00 348 VAL A N 1
ATOM 2779 C CA . VAL A 1 348 ? -51.285 -38.604 125.986 1.00 72.00 348 VAL A CA 1
ATOM 2780 C C . VAL A 1 348 ? -50.555 -38.073 127.223 1.00 72.00 348 VAL A C 1
ATOM 2782 O O . VAL A 1 348 ? -49.672 -38.739 127.764 1.00 72.00 348 VAL A O 1
ATOM 2785 N N . LYS A 1 349 ? -50.957 -36.899 127.724 1.00 74.44 349 LYS A N 1
ATOM 2786 C CA . LYS A 1 349 ? -50.363 -36.286 128.919 1.00 74.44 349 LYS A CA 1
ATOM 2787 C C . LYS A 1 349 ? -50.584 -37.123 130.183 1.00 74.44 349 LYS A C 1
ATOM 2789 O O . LYS A 1 349 ? -49.680 -37.221 131.006 1.00 74.44 349 LYS A O 1
ATOM 2794 N N . ALA A 1 350 ? -51.755 -37.743 130.327 1.00 72.06 350 ALA A N 1
ATOM 2795 C CA . ALA A 1 350 ? -52.061 -38.623 131.453 1.00 72.06 350 ALA A CA 1
ATOM 2796 C C . ALA A 1 350 ? -51.312 -39.967 131.384 1.00 72.06 350 ALA A C 1
ATOM 2798 O O . ALA A 1 350 ? -50.924 -40.502 132.417 1.00 72.06 350 ALA A O 1
ATOM 2799 N N . LEU A 1 351 ? -51.071 -40.500 130.182 1.00 71.69 351 LEU A N 1
ATOM 2800 C CA . LEU A 1 351 ? -50.281 -41.722 129.972 1.00 71.69 351 LEU A CA 1
ATOM 2801 C C . LEU A 1 351 ? -48.787 -41.519 130.216 1.00 71.69 351 LEU A C 1
ATOM 2803 O O . LEU A 1 351 ? -48.122 -42.427 130.706 1.00 71.69 351 LEU A O 1
ATOM 2807 N N . GLN A 1 352 ? -48.261 -40.322 129.940 1.00 72.88 352 GLN A N 1
ATOM 2808 C CA . GLN A 1 352 ? -46.870 -39.987 130.252 1.00 72.88 352 GLN A CA 1
ATOM 2809 C C . GLN A 1 352 ? -46.534 -40.118 131.744 1.00 72.88 352 GLN A C 1
ATOM 2811 O O . GLN A 1 352 ? -45.367 -40.303 132.067 1.00 72.88 352 GLN A O 1
ATOM 2816 N N . GLU A 1 353 ? -47.505 -40.012 132.656 1.00 74.75 353 GLU A N 1
ATOM 2817 C CA . GLU A 1 353 ? -47.267 -40.250 134.088 1.00 74.75 353 GLU A CA 1
ATOM 2818 C C . GLU A 1 353 ? -47.045 -41.737 134.398 1.00 74.75 353 GLU A C 1
ATOM 2820 O O . GLU A 1 353 ? -46.259 -42.051 135.285 1.00 74.75 353 GLU A O 1
ATOM 2825 N N . TYR A 1 354 ? -47.672 -42.639 133.635 1.00 70.06 354 TYR A N 1
ATOM 2826 C CA . TYR A 1 354 ? -47.488 -44.089 133.752 1.00 70.06 354 TYR A CA 1
ATOM 2827 C C . TYR A 1 354 ? -46.193 -44.559 133.080 1.00 70.06 354 TYR A C 1
ATOM 2829 O O . TYR A 1 354 ? -45.446 -45.324 133.671 1.00 70.06 354 TYR A O 1
ATOM 2837 N N . LEU A 1 355 ? -45.871 -44.028 131.895 1.00 70.50 355 LEU A N 1
ATOM 2838 C CA . LEU A 1 355 ? -44.641 -44.351 131.148 1.00 70.50 355 LEU A CA 1
ATOM 2839 C C . LEU A 1 355 ? -43.347 -43.832 131.810 1.00 70.50 355 LEU A C 1
ATOM 2841 O O . LEU A 1 355 ? -42.253 -44.162 131.365 1.00 70.50 355 LEU A O 1
ATOM 2845 N N . LYS A 1 356 ? -43.454 -42.972 132.831 1.00 72.56 356 LYS A N 1
ATOM 2846 C CA . LYS A 1 356 ? -42.316 -42.466 133.622 1.00 72.56 356 LYS A CA 1
ATOM 2847 C C . LYS A 1 356 ? -42.032 -43.296 134.877 1.00 72.56 356 LYS A C 1
ATOM 2849 O O . LYS A 1 356 ? -41.025 -43.032 135.532 1.00 72.56 356 LYS A O 1
ATOM 2854 N N . ASP A 1 357 ? -42.916 -44.225 135.242 1.00 72.31 357 ASP A N 1
ATOM 2855 C CA . ASP A 1 357 ? -42.741 -45.111 136.395 1.00 72.31 357 ASP A CA 1
ATOM 2856 C C . ASP A 1 357 ? -41.752 -46.240 136.017 1.00 72.31 357 ASP A C 1
ATOM 2858 O O . ASP A 1 357 ? -42.036 -46.984 135.078 1.00 72.31 357 ASP A O 1
ATOM 2862 N N . PRO A 1 358 ? -40.589 -46.372 136.689 1.00 67.62 358 PRO A N 1
ATOM 2863 C CA . PRO A 1 358 ? -39.572 -47.373 136.346 1.00 67.62 358 PRO A CA 1
ATOM 2864 C C . PRO A 1 358 ? -40.039 -48.827 136.491 1.00 67.62 358 PRO A C 1
ATOM 2866 O O . PRO A 1 358 ? -39.432 -49.709 135.895 1.00 67.62 358 PRO A O 1
ATOM 2869 N N . ASP A 1 359 ? -41.094 -49.073 137.278 1.00 63.81 359 ASP A N 1
ATOM 2870 C CA . ASP A 1 359 ? -41.659 -50.408 137.513 1.00 63.81 359 ASP A CA 1
ATOM 2871 C C . ASP A 1 359 ? -42.807 -50.754 136.527 1.00 63.81 359 ASP A C 1
ATOM 2873 O O . ASP A 1 359 ? -43.531 -51.726 136.749 1.00 63.81 359 ASP A O 1
ATOM 2877 N N . PHE A 1 360 ? -43.041 -49.939 135.483 1.00 67.81 360 PHE A N 1
ATOM 2878 C CA . PHE A 1 360 ? -44.145 -50.091 134.511 1.00 67.81 360 PHE A CA 1
ATOM 2879 C C . PHE A 1 360 ? -43.751 -50.775 133.184 1.00 67.81 360 PHE A C 1
ATOM 2881 O O . PHE A 1 360 ? -44.642 -51.050 132.378 1.00 67.81 360 PHE A O 1
ATOM 2888 N N . ASP A 1 361 ? -42.460 -51.041 132.969 1.00 55.03 361 ASP A N 1
ATOM 2889 C CA . ASP A 1 361 ? -41.902 -51.679 131.759 1.00 55.03 361 ASP A CA 1
ATOM 2890 C C . ASP A 1 361 ? -41.956 -53.220 131.793 1.00 55.03 361 ASP A C 1
ATOM 2892 O O . ASP A 1 361 ? -41.749 -53.811 132.883 1.00 55.03 361 ASP A O 1
#